Protein 4J7I (pdb70)

Secondary structure (P-SEA, 3-state):
cbbbbbcccccccccccccccccccccbbbbcccccccccccccccccccccccccccccccbbbbbbccccccccccccccccccccccccaaaaacccccccccccccccccccccccccccccccccbbbbaaaaaacccccccccccccccbbbbbcccccccccccccccccbbbbccccccccccccccccbbbbbbbccccccccbbbbccccccccccccaaaaaaaaaaaaacc/cccccc

GO terms:
  GO:0070828 heterochromatin organization (P, IDA)
  GO:0006974 DNA damage response (P, IDA)
  GO:0016279 protein-lysine N-methyltransferase activity (F, IDA)
  GO:0045880 positive regulation of smoothened signaling pathway (P, IDA)
  GO:0018026 peptidyl-lysine monomethylation (P, IDA)
  GO:0018027 peptidyl-lysine dimethylation (P, IDA)
  GO:0016279 protein-lysine N-methyltransferase activity (F, EXP)
  GO:0140945 histone H3K4 monomethyltransferase activity (F, EXP)
  GO:0002039 p53 binding (F, IPI)
  GO:0005654 nucleoplasm (C, TAS)
  GO:0005515 protein binding (F, IPI)
  GO:0005694 chromosome (C, IDA)
  GO:0005730 nucleolus (C, IDA)
  GO:0042054 histone methyltransferase activity (F, IDA)
  GO:0140938 histone H3 methyltransferase activity (F, IDA)

Organism: Homo sapiens (NCBI:txid9606)

InterPro domains:
  IPR001214 SET domain [PF00856] (227-336)
  IPR001214 SET domain [PS50280] (214-336)
  IPR001214 SET domain [SM00317] (214-342)
  IPR003409 MORN repeat [PF02493] (19-34)
  IPR003409 MORN repeat [PF02493] (36-58)
  IPR003409 MORN repeat [PF02493] (60-81)
  IPR017155 Histone-lysine N-methyltransferase SETD7 [PIRSF037249] (1-366)
  IPR017155 Histone-lysine N-methyltransferase SETD7 [PS51577] (1-366)
  IPR044436 SETD7, SET domain [cd10530] (208-337)
  IPR046341 SET domain superfamily [G3DSA:2.170.270.10] (194-336)
  IPR046341 SET domain superfamily [SSF82199] (194-353)
  IPR054533 Histone-lysine methyltransferase SETD7, N-terminal [PF22648] (110-183)

B-factor: mean 47.22, std 13.91, range [20.41, 101.33]

Solvent-accessible surface area: 11723 Å² total

Structure (mmCIF, N/CA/C/O backbone):
data_4J7I
#
_entry.id   4J7I
#
_cell.length_a   82.305
_cell.length_b   82.305
_cell.length_c   95.268
_cell.angle_alpha   90.00
_cell.angle_beta   90.00
_cell.angle_gamma   120.00
#
_symmetry.space_group_name_H-M   'P 32 2 1'
#
loop_
_entity.id
_entity.type
_entity.pdbx_descripti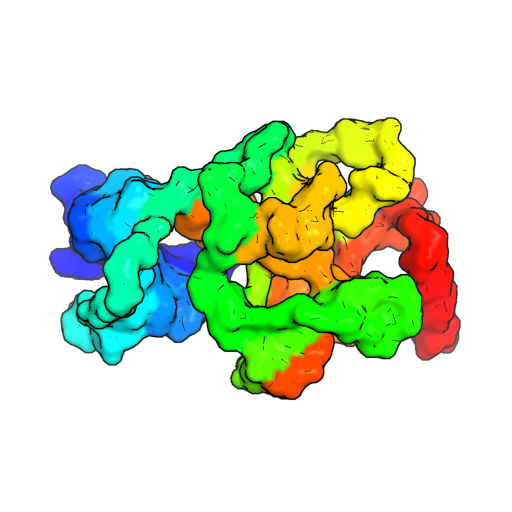on
1 polymer 'Histone-lysine N-methyltransferase SETD7'
2 polymer 'Transcription initiation factor TFIID subunit 10'
3 non-polymer S-ADENOSYL-L-HOMOCYSTEINE
4 water water
#
loop_
_atom_site.group_PDB
_atom_site.id
_atom_site.type_symbol
_atom_site.label_atom_id
_atom_site.label_alt_id
_atom_site.label_comp_id
_atom_site.label_asym_id
_atom_site.label_entity_id
_atom_site.label_seq_id
_atom_site.pdbx_PDB_ins_code
_atom_site.Cartn_x
_atom_site.Cartn_y
_atom_site.Cartn_z
_atom_site.occupancy
_atom_site.B_iso_or_equiv
_atom_site.auth_seq_id
_atom_site.auth_comp_id
_atom_site.auth_asym_id
_atom_site.auth_atom_id
_atom_site.pdbx_PDB_model_num
ATOM 1 N N . GLY A 1 12 ? 6.314 -29.426 -11.061 1.00 59.40 117 GLY A N 1
ATOM 2 C CA . GLY A 1 12 ? 7.519 -30.315 -11.136 1.00 62.24 117 GLY A CA 1
ATOM 3 C C . GLY A 1 12 ? 8.845 -29.552 -11.045 1.00 62.16 117 GLY A C 1
ATOM 4 O O . GLY A 1 12 ? 8.898 -28.377 -10.670 1.00 60.18 117 GLY A O 1
ATOM 5 N N . VAL A 1 13 ? 9.921 -30.224 -11.406 1.00 53.09 118 VAL A N 1
ATOM 6 C CA . VAL A 1 13 ? 11.237 -29.727 -11.117 1.00 46.52 118 VAL A CA 1
ATOM 7 C C . VAL A 1 13 ? 11.833 -28.981 -12.289 1.00 42.35 118 VAL A C 1
ATOM 8 O O . VAL A 1 13 ? 11.628 -29.356 -13.422 1.00 47.87 118 VAL A O 1
ATOM 12 N N . CYS A 1 14 ? 12.632 -27.967 -11.997 1.00 36.94 119 CYS A N 1
ATOM 13 C CA A CYS A 1 14 ? 13.383 -27.244 -13.016 0.50 36.92 119 CYS A CA 1
ATOM 14 C CA B CYS A 1 14 ? 13.372 -27.269 -13.016 0.50 36.05 119 CYS A CA 1
ATOM 15 C C . CYS A 1 14 ? 14.861 -27.313 -12.707 1.00 35.86 119 CYS A C 1
ATOM 16 O O . CYS A 1 14 ? 15.253 -27.165 -11.554 1.00 33.98 119 CYS A O 1
ATOM 21 N N . TRP A 1 15 ? 15.676 -27.534 -13.737 1.00 31.64 120 TRP A N 1
ATOM 22 C CA . TRP A 1 15 ? 17.122 -27.315 -13.645 1.00 30.54 120 TRP A CA 1
ATOM 23 C C . TRP A 1 15 ? 17.504 -26.202 -14.549 1.00 32.87 120 TRP A C 1
ATOM 24 O O . TRP A 1 15 ? 17.084 -26.156 -15.716 1.00 31.46 120 TRP A O 1
ATOM 35 N N . ILE A 1 16 ? 18.373 -25.334 -14.047 1.00 36.47 121 ILE A N 1
ATOM 36 C CA . ILE A 1 16 ? 18.907 -24.212 -14.805 1.00 34.48 121 ILE A CA 1
ATOM 37 C C . ILE A 1 16 ? 20.416 -24.311 -14.832 1.00 36.11 121 ILE A C 1
ATOM 38 O O . ILE A 1 16 ? 21.079 -24.051 -13.837 1.00 42.89 121 ILE A O 1
ATOM 43 N N . TYR A 1 17 ? 20.984 -24.669 -15.967 1.00 36.69 122 TYR A N 1
ATOM 44 C CA . TYR A 1 17 ? 22.448 -24.837 -16.037 1.00 33.62 122 TYR A CA 1
ATOM 45 C C . TYR A 1 17 ? 23.172 -23.571 -16.383 1.00 34.77 122 TYR A C 1
ATOM 46 O O . TYR A 1 17 ? 22.779 -22.859 -17.302 1.00 38.39 122 TYR A O 1
ATOM 55 N N . TYR A 1 18 ? 24.253 -23.295 -15.670 1.00 36.50 123 TYR A N 1
ATOM 56 C CA . TYR A 1 18 ? 25.185 -22.275 -16.122 1.00 38.84 123 TYR A CA 1
ATOM 57 C C . TYR A 1 18 ? 25.999 -22.853 -17.263 1.00 37.59 123 TYR A C 1
ATOM 58 O O . TYR A 1 18 ? 26.154 -24.069 -17.346 1.00 36.69 123 TYR A O 1
ATOM 67 N N . PRO A 1 19 ? 26.487 -21.989 -18.168 1.00 40.37 124 PRO A N 1
ATOM 68 C CA . PRO A 1 19 ? 27.407 -22.459 -19.224 1.00 38.11 124 PRO A CA 1
ATOM 69 C C . PRO A 1 19 ? 28.585 -23.303 -18.688 1.00 35.95 124 PRO A C 1
ATOM 70 O O . PRO A 1 19 ? 29.095 -24.152 -19.397 1.00 40.44 124 PRO A O 1
ATOM 74 N N . ASP A 1 20 ? 29.031 -23.055 -17.459 1.00 34.70 125 ASP A N 1
ATOM 75 C CA . ASP A 1 20 ? 30.163 -23.813 -16.891 1.00 36.67 125 ASP A CA 1
ATOM 76 C C . ASP A 1 20 ? 29.785 -25.246 -16.465 1.00 37.23 125 ASP A C 1
ATOM 77 O O . ASP A 1 20 ? 30.668 -26.045 -16.156 1.00 41.18 125 ASP A O 1
ATOM 82 N N . GLY A 1 21 ? 28.493 -25.576 -16.459 1.00 31.92 126 GLY A N 1
ATOM 83 C CA . GLY A 1 21 ? 28.085 -26.929 -16.093 1.00 32.15 126 GLY A CA 1
ATOM 84 C C . GLY A 1 21 ? 27.481 -27.050 -14.688 1.00 32.89 126 GLY A C 1
ATOM 85 O O . GLY A 1 21 ? 26.855 -28.048 -14.366 1.00 33.70 126 GLY A O 1
ATOM 86 N N . GLY A 1 22 ? 27.669 -26.035 -13.850 1.00 31.92 127 GLY A N 1
ATOM 87 C CA . GLY A 1 22 ? 26.991 -25.989 -12.577 1.00 30.48 127 GLY A CA 1
ATOM 88 C C . GLY A 1 22 ? 25.526 -25.722 -12.834 1.00 30.96 127 GLY A C 1
ATOM 89 O O . GLY A 1 22 ? 25.183 -25.236 -13.906 1.00 30.33 127 GLY A O 1
ATOM 90 N N . SER A 1 23 ? 24.666 -26.035 -11.856 1.00 31.11 128 SER A N 1
ATOM 91 C CA . SER A 1 23 ? 23.233 -25.757 -11.961 1.00 33.19 128 SER A CA 1
ATOM 92 C C . SER A 1 23 ? 22.521 -25.400 -10.638 1.00 32.11 128 SER A C 1
ATOM 93 O O . SER A 1 23 ? 23.000 -25.733 -9.562 1.00 35.00 128 SER A O 1
ATOM 96 N N . LEU A 1 24 ? 21.405 -24.686 -10.761 1.00 33.00 129 LEU A N 1
ATOM 97 C CA . LEU A 1 24 ? 20.339 -24.574 -9.755 1.00 37.68 129 LEU A CA 1
ATOM 98 C C . LEU A 1 24 ? 19.185 -25.515 -10.097 1.00 40.72 129 LEU A C 1
ATOM 99 O O . LEU A 1 24 ? 18.686 -25.522 -11.243 1.00 38.29 129 LEU A O 1
ATOM 104 N N . VAL A 1 25 ? 18.764 -26.305 -9.110 1.00 40.72 130 VAL A N 1
ATOM 105 C CA . VAL A 1 25 ? 17.643 -27.229 -9.281 1.00 39.83 130 VAL A CA 1
ATOM 106 C C . VAL A 1 25 ? 16.662 -27.225 -8.108 1.00 41.83 130 VAL A C 1
ATOM 107 O O . VAL A 1 25 ? 17.071 -27.184 -6.927 1.00 44.88 130 VAL A O 1
ATOM 111 N N . GLY A 1 26 ? 15.375 -27.272 -8.439 1.00 38.49 131 GLY A N 1
ATOM 112 C CA . GLY A 1 26 ? 14.310 -27.175 -7.446 1.00 37.72 131 GLY A CA 1
ATOM 113 C C . GLY A 1 26 ? 12.970 -26.930 -8.089 1.00 37.28 131 GLY A C 1
ATOM 114 O O . GLY A 1 26 ? 12.903 -26.721 -9.301 1.00 41.91 131 GLY A O 1
ATOM 115 N N . GLU A 1 27 ? 11.902 -27.000 -7.293 1.00 43.26 132 GLU A N 1
ATOM 116 C CA . GLU A 1 27 ? 10.578 -26.448 -7.670 1.00 47.66 132 GLU A CA 1
ATOM 117 C C . GLU A 1 27 ? 10.667 -24.946 -7.616 1.00 49.40 132 GLU A C 1
ATOM 118 O O . GLU A 1 27 ? 11.143 -24.375 -6.626 1.00 45.18 132 GLU A O 1
ATOM 124 N N . VAL A 1 28 ? 10.247 -24.306 -8.692 1.00 46.98 133 VAL A N 1
ATOM 125 C CA . VAL A 1 28 ? 10.161 -22.889 -8.710 1.00 50.86 133 VAL A CA 1
ATOM 126 C C . VAL A 1 28 ? 8.882 -22.468 -7.984 1.00 57.68 133 VAL A C 1
ATOM 127 O O . VAL A 1 28 ? 7.928 -23.251 -7.908 1.00 61.40 133 VAL A O 1
ATOM 131 N N . ASN A 1 29 ? 8.891 -21.261 -7.404 1.00 62.44 134 ASN A N 1
ATOM 132 C CA . ASN A 1 29 ? 7.705 -20.689 -6.736 1.00 60.30 134 ASN A CA 1
ATOM 133 C C . ASN A 1 29 ? 6.596 -20.213 -7.692 1.00 68.16 134 ASN A C 1
ATOM 134 O O . ASN A 1 29 ? 6.764 -20.226 -8.938 1.00 56.91 134 ASN A O 1
ATOM 139 N N . GLU A 1 30 ? 5.471 -19.788 -7.097 1.00 79.99 135 GLU A N 1
ATOM 140 C CA . GLU A 1 30 ? 4.336 -19.247 -7.853 1.00 86.75 135 GLU A CA 1
ATOM 141 C C . GLU A 1 30 ? 4.826 -18.280 -8.954 1.00 87.33 135 GLU A C 1
ATOM 142 O O . GLU A 1 30 ? 4.563 -18.501 -10.133 1.00 82.82 135 GLU A O 1
ATOM 144 N N . ASP A 1 31 ? 5.597 -17.260 -8.577 1.00 83.64 136 ASP A N 1
ATOM 145 C CA . ASP A 1 31 ? 6.102 -16.289 -9.556 1.00 82.23 136 ASP A CA 1
ATOM 146 C C . ASP A 1 31 ? 7.223 -16.854 -10.473 1.00 75.54 136 ASP A C 1
ATOM 147 O O . ASP A 1 31 ? 7.845 -16.103 -11.239 1.00 74.61 136 ASP A O 1
ATOM 149 N N . GLY A 1 32 ? 7.461 -18.168 -10.399 1.00 69.87 137 GLY A N 1
ATOM 150 C CA . GLY A 1 32 ? 8.468 -18.848 -11.250 1.00 67.15 137 GLY A CA 1
ATOM 151 C C . GLY A 1 32 ? 9.949 -18.574 -10.949 1.00 69.69 137 GLY A C 1
ATOM 152 O O . GLY A 1 32 ? 10.766 -18.533 -11.863 1.00 68.44 137 GLY A O 1
ATOM 153 N N . GLU A 1 33 ? 10.303 -18.410 -9.668 1.00 70.14 138 GLU A N 1
ATOM 154 C CA . GLU A 1 33 ? 11.704 -18.112 -9.249 1.00 64.45 138 GLU A CA 1
ATOM 155 C C . GLU A 1 33 ? 12.336 -19.278 -8.470 1.00 60.05 138 GLU A C 1
ATOM 156 O O . GLU A 1 33 ? 11.623 -20.060 -7.817 1.00 56.23 138 GLU A O 1
ATOM 162 N N . MET A 1 34 ? 13.665 -19.407 -8.553 1.00 51.44 139 MET A N 1
ATOM 163 C CA . MET A 1 34 ? 14.381 -20.405 -7.744 1.00 46.22 139 MET A CA 1
ATOM 164 C C . MET A 1 34 ? 14.372 -19.899 -6.306 1.00 42.09 139 MET A C 1
ATOM 165 O O . MET A 1 34 ? 15.335 -19.275 -5.859 1.00 38.87 139 MET A O 1
ATOM 170 N N . THR A 1 35 ? 13.259 -20.156 -5.603 1.00 45.74 140 THR A N 1
ATOM 171 C CA . THR A 1 35 ? 13.006 -19.622 -4.261 1.00 39.32 140 THR A CA 1
ATOM 172 C C . THR A 1 35 ? 12.327 -20.669 -3.406 1.00 41.24 140 THR A C 1
ATOM 173 O O . THR A 1 35 ? 11.278 -21.160 -3.763 1.00 44.26 140 THR A O 1
ATOM 177 N N . GLY A 1 36 ? 12.937 -21.006 -2.270 1.00 42.76 141 GLY A N 1
ATOM 178 C CA . GLY A 1 36 ? 12.397 -22.018 -1.371 1.00 39.12 141 GLY A CA 1
ATOM 179 C C . GLY A 1 36 ? 13.449 -22.646 -0.471 1.00 40.44 141 GLY A C 1
ATOM 180 O O . GLY A 1 36 ? 14.616 -22.237 -0.479 1.00 43.83 141 GLY A O 1
ATOM 181 N N . GLU A 1 37 ? 13.038 -23.672 0.274 1.00 40.39 142 GLU A N 1
ATOM 182 C CA . GLU A 1 37 ? 13.872 -24.285 1.299 1.00 43.42 142 GLU A CA 1
ATOM 183 C C . GLU A 1 37 ? 14.570 -25.522 0.804 1.00 45.36 142 GLU A C 1
ATOM 184 O O . GLU A 1 37 ? 15.442 -26.061 1.496 1.00 50.97 142 GLU A O 1
ATOM 190 N N . LYS A 1 38 ? 14.190 -25.997 -0.377 1.00 48.57 143 LYS A N 1
ATOM 191 C CA . LYS A 1 38 ? 14.721 -27.270 -0.900 1.00 48.71 143 LYS A CA 1
ATOM 192 C C . LYS A 1 38 ? 15.315 -27.133 -2.302 1.00 44.22 143 LYS A C 1
ATOM 193 O O . LYS A 1 38 ? 15.347 -28.089 -3.079 1.00 43.79 143 LYS A O 1
ATOM 199 N N . ILE A 1 39 ? 15.782 -25.925 -2.603 1.00 41.63 144 ILE A N 1
ATOM 200 C CA . ILE A 1 39 ? 16.611 -25.626 -3.774 1.00 38.58 144 ILE A CA 1
ATOM 201 C C . ILE A 1 39 ? 18.056 -26.134 -3.540 1.00 36.56 144 ILE A C 1
ATOM 202 O O . ILE A 1 39 ? 18.512 -26.254 -2.394 1.00 37.57 144 ILE A O 1
ATOM 207 N N . ALA A 1 40 ? 18.776 -26.413 -4.613 1.00 33.59 145 ALA A N 1
ATOM 208 C CA . ALA A 1 40 ? 20.180 -26.852 -4.493 1.00 32.10 145 ALA A CA 1
ATOM 209 C C . ALA A 1 40 ? 21.003 -26.210 -5.581 1.00 34.96 145 ALA A C 1
ATOM 210 O O . ALA A 1 40 ? 20.484 -25.933 -6.682 1.00 33.37 145 ALA A O 1
ATOM 212 N N . TYR A 1 41 ? 22.282 -25.946 -5.287 1.00 33.04 146 TYR A N 1
ATOM 213 C CA . TYR A 1 41 ? 23.220 -25.700 -6.357 1.00 31.57 146 TYR A CA 1
ATOM 214 C C . TYR A 1 41 ? 24.004 -26.959 -6.511 1.00 35.05 146 TYR A C 1
ATOM 215 O O . TYR A 1 41 ? 24.464 -27.516 -5.502 1.00 45.84 146 TYR A O 1
ATOM 224 N N . VAL A 1 42 ? 24.120 -27.454 -7.745 1.00 34.13 147 VAL A N 1
ATOM 225 C CA . VAL A 1 42 ? 24.902 -28.678 -8.003 1.00 33.76 147 VAL A CA 1
ATOM 226 C C . VAL A 1 42 ? 26.158 -28.375 -8.796 1.00 35.03 147 VAL A C 1
ATOM 227 O O . VAL A 1 42 ? 26.106 -27.822 -9.891 1.00 38.22 147 VAL A O 1
ATOM 231 N N . TYR A 1 43 ? 27.295 -28.727 -8.230 1.00 35.38 148 TYR A N 1
ATOM 232 C CA . TYR A 1 43 ? 28.577 -28.449 -8.871 1.00 35.44 148 TYR A CA 1
ATOM 233 C C . TYR A 1 43 ? 28.707 -29.182 -10.191 1.00 32.14 148 TYR A C 1
ATOM 234 O O . TYR A 1 43 ? 27.941 -30.052 -10.498 1.00 31.34 148 TYR A O 1
ATOM 243 N N . PRO A 1 44 ? 29.727 -28.843 -10.960 1.00 38.93 149 PRO A N 1
ATOM 244 C CA . PRO A 1 44 ? 29.910 -29.465 -12.283 1.00 38.94 149 PRO A CA 1
ATOM 245 C C . PRO A 1 44 ? 30.079 -30.959 -12.292 1.00 35.34 149 PRO A C 1
ATOM 246 O O . PRO A 1 44 ? 30.100 -31.511 -13.363 1.00 36.24 149 PRO A O 1
ATOM 250 N N . ASP A 1 45 ? 30.272 -31.613 -11.140 1.00 36.74 150 ASP A N 1
ATOM 251 C CA . ASP A 1 45 ? 30.451 -33.103 -11.141 1.00 36.47 150 ASP A CA 1
ATOM 252 C C . ASP A 1 45 ? 29.101 -33.800 -11.103 1.00 34.76 150 ASP A C 1
ATOM 253 O O . ASP A 1 45 ? 29.010 -35.007 -11.209 1.00 34.76 150 ASP A O 1
ATOM 258 N N . GLU A 1 46 ? 28.045 -33.006 -10.925 1.00 41.36 151 GLU A N 1
ATOM 259 C CA . GLU A 1 46 ? 26.690 -33.508 -10.878 1.00 37.47 151 GLU A CA 1
ATOM 260 C C . GLU A 1 46 ? 26.487 -34.459 -9.690 1.00 39.35 151 GLU A C 1
ATOM 261 O O . GLU A 1 46 ? 25.512 -35.216 -9.668 1.00 34.64 151 GLU A O 1
ATOM 267 N N . ARG A 1 47 ? 27.405 -34.396 -8.706 1.00 37.09 152 ARG A N 1
ATOM 268 C CA . ARG A 1 47 ? 27.323 -35.161 -7.446 1.00 39.45 152 ARG A CA 1
ATOM 269 C C . ARG A 1 47 ? 27.330 -34.222 -6.206 1.00 38.45 152 ARG A C 1
ATOM 270 O O . ARG A 1 47 ? 26.425 -34.287 -5.394 1.00 43.57 152 ARG A O 1
ATOM 272 N N . THR A 1 48 ? 28.340 -33.361 -6.075 1.00 35.44 153 THR A N 1
ATOM 273 C CA . THR A 1 48 ? 28.471 -32.468 -4.903 1.00 32.28 153 THR A CA 1
ATOM 274 C C . THR A 1 48 ? 27.481 -31.363 -5.031 1.00 31.70 153 THR A C 1
ATOM 275 O O . THR A 1 48 ? 27.323 -30.831 -6.110 1.00 36.10 153 THR A O 1
ATOM 279 N N . ALA A 1 49 ? 26.803 -31.006 -3.944 1.00 29.70 154 ALA A N 1
ATOM 280 C CA . ALA A 1 49 ? 25.715 -30.014 -4.020 1.00 33.19 154 ALA A CA 1
ATOM 281 C C . ALA A 1 49 ? 25.605 -29.178 -2.775 1.00 33.48 154 ALA A C 1
ATOM 282 O O . ALA A 1 49 ? 26.028 -29.583 -1.721 1.00 33.22 154 ALA A O 1
ATOM 284 N N . LEU A 1 50 ? 25.009 -28.009 -2.907 1.00 33.83 155 LEU A N 1
ATOM 285 C CA . LEU A 1 50 ? 24.692 -27.201 -1.757 1.00 33.52 155 LEU A CA 1
ATOM 286 C C . LEU A 1 50 ? 23.162 -27.032 -1.661 1.00 35.20 155 LEU A C 1
ATOM 287 O O . LEU A 1 50 ? 22.540 -26.387 -2.501 1.00 36.59 155 LEU A O 1
ATOM 292 N N . TYR A 1 51 ? 22.579 -27.617 -0.633 1.00 32.82 156 TYR A N 1
ATOM 293 C CA . TYR A 1 51 ? 21.150 -27.796 -0.553 1.00 38.14 156 TYR A CA 1
ATOM 294 C C . TYR A 1 51 ? 20.512 -26.951 0.548 1.00 37.26 156 TYR A C 1
ATOM 295 O O . TYR A 1 51 ? 20.972 -26.974 1.680 1.00 42.82 156 TYR A O 1
ATOM 304 N N . GLY A 1 52 ? 19.457 -26.210 0.229 1.00 35.17 157 GLY A N 1
ATOM 305 C CA . GLY A 1 52 ? 18.697 -25.487 1.271 1.00 30.68 157 GLY A CA 1
ATOM 306 C C . GLY A 1 52 ? 17.921 -24.266 0.803 1.00 35.43 157 GLY A C 1
ATOM 307 O O . GLY A 1 52 ? 17.129 -24.315 -0.161 1.00 36.49 157 GLY A O 1
ATOM 308 N N . LYS A 1 53 ? 18.163 -23.147 1.463 1.00 34.13 158 LYS A N 1
ATOM 309 C CA . LYS A 1 53 ? 17.332 -22.013 1.279 1.00 37.14 158 LYS A CA 1
ATOM 310 C C . LYS A 1 53 ? 17.947 -21.114 0.243 1.00 38.68 158 LYS A C 1
ATOM 311 O O . LYS A 1 53 ? 19.081 -20.673 0.404 1.00 40.22 158 LYS A O 1
ATOM 317 N N . PHE A 1 54 ? 17.211 -20.864 -0.839 1.00 34.89 159 PHE A N 1
ATOM 318 C CA . PHE A 1 54 ? 17.620 -19.887 -1.831 1.00 34.30 159 PHE A CA 1
ATOM 319 C C . PHE A 1 54 ? 16.472 -18.895 -1.978 1.00 40.57 159 PHE A C 1
ATOM 320 O O . PHE A 1 54 ? 15.291 -19.270 -1.805 1.00 38.84 159 PHE A O 1
ATOM 328 N N . ILE A 1 55 ? 16.794 -17.628 -2.249 1.00 42.08 160 ILE A N 1
ATOM 329 C CA . ILE A 1 55 ? 15.787 -16.683 -2.770 1.00 45.49 160 ILE A CA 1
ATOM 330 C C . ILE A 1 55 ? 16.230 -16.183 -4.131 1.00 48.67 160 ILE A C 1
ATOM 331 O O . ILE A 1 55 ? 17.357 -15.695 -4.287 1.00 47.16 160 ILE A O 1
ATOM 336 N N . ASP A 1 56 ? 15.353 -16.356 -5.123 1.00 51.66 161 ASP A N 1
ATOM 337 C CA . ASP A 1 56 ? 15.632 -15.947 -6.500 1.00 52.61 161 ASP A CA 1
ATOM 338 C C . ASP A 1 56 ? 17.032 -16.356 -6.968 1.00 43.51 161 ASP A C 1
ATOM 339 O O . ASP A 1 56 ? 17.741 -15.563 -7.601 1.00 45.71 161 ASP A O 1
ATOM 344 N N . GLY A 1 57 ? 17.428 -17.575 -6.644 1.00 35.86 162 GLY A N 1
ATOM 345 C CA . GLY A 1 57 ? 18.683 -18.140 -7.159 1.00 42.60 162 GLY A CA 1
ATOM 346 C C . GLY A 1 57 ? 19.919 -17.738 -6.363 1.00 44.04 162 GLY A C 1
ATOM 347 O O . GLY A 1 57 ? 21.044 -18.078 -6.724 1.00 51.66 162 GLY A O 1
ATOM 348 N N . GLU A 1 58 ? 19.707 -17.011 -5.277 1.00 40.95 163 GLU A N 1
ATOM 349 C CA . GLU A 1 58 ? 20.775 -16.662 -4.375 1.00 41.63 163 GLU A CA 1
ATOM 350 C C . GLU A 1 58 ? 20.814 -17.600 -3.161 1.00 42.22 163 GLU A C 1
ATOM 351 O O . GLU A 1 58 ? 19.793 -17.823 -2.493 1.00 39.35 163 GLU A O 1
ATOM 357 N N . MET A 1 59 ? 21.989 -18.158 -2.885 1.00 37.78 164 MET A N 1
ATOM 358 C CA . MET A 1 59 ? 22.127 -19.079 -1.769 1.00 37.08 164 MET A CA 1
ATOM 359 C C . MET A 1 59 ? 22.164 -18.307 -0.464 1.00 39.57 164 MET A C 1
ATOM 360 O O . MET A 1 59 ? 23.154 -17.617 -0.176 1.00 35.31 164 MET A O 1
ATOM 365 N N . ILE A 1 60 ? 21.076 -18.449 0.312 1.00 39.01 165 ILE A N 1
ATOM 366 C CA . ILE A 1 60 ? 20.960 -17.918 1.663 1.00 38.25 165 ILE A CA 1
ATOM 367 C C . ILE A 1 60 ? 21.558 -18.906 2.649 1.00 40.35 165 ILE A C 1
ATOM 368 O O . ILE A 1 60 ? 22.316 -18.500 3.524 1.00 42.23 165 ILE A O 1
ATOM 373 N N . GLU A 1 61 ? 21.222 -20.196 2.518 1.00 37.85 166 GLU A N 1
ATOM 374 C CA . GLU A 1 61 ? 21.766 -21.230 3.426 1.00 37.04 166 GLU A CA 1
ATOM 375 C C . GLU A 1 61 ? 21.835 -22.583 2.748 1.00 39.23 166 GLU A C 1
ATOM 376 O O . GLU A 1 61 ? 20.834 -23.280 2.615 1.00 39.71 166 GLU A O 1
ATOM 378 N N . GLY A 1 62 ? 23.039 -22.950 2.326 1.00 38.51 167 GLY A N 1
ATOM 379 C CA . GLY A 1 62 ? 23.253 -24.175 1.604 1.00 35.43 167 GLY A CA 1
ATOM 380 C C . GLY A 1 62 ? 24.074 -25.119 2.425 1.00 35.71 167 GLY A C 1
ATOM 381 O O . GLY A 1 62 ? 25.195 -24.786 2.835 1.00 39.44 167 GLY A O 1
ATOM 382 N N . LYS A 1 63 ? 23.522 -26.307 2.658 1.00 33.55 168 LYS A N 1
ATOM 383 C CA . LYS A 1 63 ? 24.187 -27.333 3.445 1.00 30.74 168 LYS A CA 1
ATOM 384 C C . LYS A 1 63 ? 24.796 -28.390 2.509 1.00 34.72 168 LYS A C 1
ATOM 385 O O . LYS A 1 63 ? 24.166 -28.848 1.564 1.00 38.60 168 LYS A O 1
ATOM 387 N N . LEU A 1 64 ? 26.052 -28.724 2.722 1.00 34.32 169 LEU A N 1
ATOM 388 C CA . LEU A 1 64 ? 26.735 -29.677 1.853 1.00 33.34 169 LEU A CA 1
ATOM 389 C C . LEU A 1 64 ? 26.003 -31.015 1.738 1.00 32.51 169 LEU A C 1
ATOM 390 O O . LEU A 1 64 ? 25.663 -31.637 2.728 1.00 33.39 169 LEU A O 1
ATOM 395 N N . ALA A 1 65 ? 25.836 -31.490 0.513 1.00 38.71 170 ALA A N 1
ATOM 396 C CA . ALA A 1 65 ? 25.057 -32.691 0.242 1.00 37.15 170 ALA A CA 1
ATOM 397 C C . ALA A 1 65 ? 25.637 -33.449 -0.954 1.00 38.99 170 ALA A C 1
ATOM 398 O O . ALA A 1 65 ? 26.379 -32.879 -1.732 1.00 45.19 170 ALA A O 1
ATOM 400 N N . THR A 1 66 ? 25.375 -34.752 -1.034 1.00 36.24 171 THR A N 1
ATOM 401 C CA . THR A 1 66 ? 25.624 -35.507 -2.233 1.00 36.17 171 THR A CA 1
ATOM 402 C C . THR A 1 66 ? 24.306 -35.833 -2.947 1.00 37.80 171 THR A C 1
ATOM 403 O O . THR A 1 66 ? 23.340 -36.253 -2.295 1.00 42.06 171 THR A O 1
ATOM 407 N N . LEU A 1 67 ? 24.287 -35.637 -4.275 1.00 34.03 172 LEU A N 1
ATOM 408 C CA . LEU A 1 67 ? 23.210 -36.073 -5.148 1.00 35.75 172 LEU A CA 1
ATOM 409 C C . LEU A 1 67 ? 23.318 -37.583 -5.355 1.00 36.02 172 LEU A C 1
ATOM 410 O O . LEU A 1 67 ? 24.272 -38.086 -5.933 1.00 34.42 172 LEU A O 1
ATOM 415 N N . MET A 1 68 ? 22.374 -38.311 -4.807 1.00 37.30 173 MET A N 1
ATOM 416 C CA . MET A 1 68 ? 22.462 -39.759 -4.843 1.00 38.54 173 MET A CA 1
ATOM 417 C C . MET A 1 68 ? 21.753 -40.296 -6.090 1.00 38.17 173 MET A C 1
ATOM 418 O O . MET A 1 68 ? 22.181 -41.281 -6.675 1.00 40.19 173 MET A O 1
ATOM 423 N N . SER A 1 69 ? 20.736 -39.580 -6.552 1.00 39.75 174 SER A N 1
ATOM 424 C CA . SER A 1 69 ? 20.006 -39.970 -7.775 1.00 40.58 174 SER A CA 1
ATOM 425 C C . SER A 1 69 ? 18.894 -38.976 -8.118 1.00 37.18 174 SER A C 1
ATOM 426 O O . SER A 1 69 ? 18.674 -38.005 -7.398 1.00 40.44 174 SER A O 1
ATOM 429 N N . THR A 1 70 ? 18.172 -39.261 -9.195 1.00 35.04 175 THR A N 1
ATOM 430 C CA . THR A 1 70 ? 17.065 -38.438 -9.636 0.60 33.49 175 THR A CA 1
ATOM 431 C C . THR A 1 70 ? 15.902 -39.413 -9.893 1.00 35.55 175 THR A C 1
ATOM 432 O O . THR A 1 70 ? 16.107 -40.520 -10.382 1.00 36.44 175 THR A O 1
ATOM 434 N N . GLU A 1 71 ? 14.697 -39.020 -9.538 1.00 37.18 176 GLU A N 1
ATOM 435 C CA . GLU A 1 71 ? 13.521 -39.826 -9.821 1.00 36.86 176 GLU A CA 1
ATOM 436 C C . GLU A 1 71 ? 12.592 -38.929 -10.550 1.00 38.61 176 GLU A C 1
ATOM 437 O O . GLU A 1 71 ? 12.160 -37.906 -9.976 1.00 34.40 176 GLU A O 1
ATOM 443 N N . GLU A 1 72 ? 12.283 -39.291 -11.809 1.00 34.07 177 GLU A N 1
ATOM 444 C CA . GLU A 1 72 ? 11.455 -38.470 -12.662 1.00 33.91 177 GLU A CA 1
ATOM 445 C C . GLU A 1 72 ? 12.055 -37.078 -12.724 1.00 33.32 177 GLU A C 1
ATOM 446 O O . GLU A 1 72 ? 11.358 -36.055 -12.730 1.00 32.39 177 GLU A O 1
ATOM 452 N N . GLY A 1 73 ? 13.371 -37.046 -12.750 1.00 35.67 178 GLY A N 1
ATOM 453 C CA . GLY A 1 73 ? 14.088 -35.799 -12.909 1.00 40.15 178 GLY A CA 1
ATOM 454 C C . GLY A 1 73 ? 14.273 -35.052 -11.612 1.00 41.10 178 GLY A C 1
ATOM 455 O O . GLY A 1 73 ? 14.872 -33.976 -11.599 1.00 44.05 178 GLY A O 1
ATOM 456 N N . ARG A 1 74 ? 13.776 -35.622 -10.519 1.00 41.30 179 ARG A N 1
ATOM 457 C CA . ARG A 1 74 ? 13.877 -34.968 -9.212 1.00 42.23 179 ARG A CA 1
ATOM 458 C C . ARG A 1 74 ? 15.086 -35.494 -8.415 1.00 38.73 179 ARG A C 1
ATOM 459 O O . ARG A 1 74 ? 15.311 -36.733 -8.289 1.00 38.49 179 ARG A O 1
ATOM 467 N N . PRO A 1 75 ? 15.932 -34.556 -7.971 1.00 36.23 180 PRO A N 1
ATOM 468 C CA . PRO A 1 75 ? 17.206 -34.892 -7.343 1.00 35.80 180 PRO A CA 1
ATOM 469 C C . PRO A 1 75 ? 16.960 -35.323 -5.905 1.00 33.77 180 PRO A C 1
ATOM 470 O O . PRO A 1 75 ? 16.068 -34.806 -5.261 1.00 38.54 180 PRO A O 1
ATOM 474 N N . HIS A 1 76 ? 17.676 -36.334 -5.446 1.00 37.76 181 HIS A N 1
ATOM 475 C CA . HIS A 1 76 ? 17.582 -36.818 -4.071 1.00 34.04 181 HIS A CA 1
ATOM 476 C C . HIS A 1 76 ? 18.938 -36.732 -3.449 1.00 34.02 181 HIS A C 1
ATOM 477 O O . HIS A 1 76 ? 19.923 -37.346 -3.921 1.00 36.94 181 HIS A O 1
ATOM 484 N N . PHE A 1 77 ? 19.012 -35.989 -2.370 1.00 37.93 182 PHE A N 1
ATOM 485 C CA . PHE A 1 77 ? 20.273 -35.672 -1.749 1.00 37.71 182 PHE A CA 1
ATOM 486 C C . PHE A 1 77 ? 20.435 -36.390 -0.435 1.00 42.19 182 PHE A C 1
ATOM 487 O O . 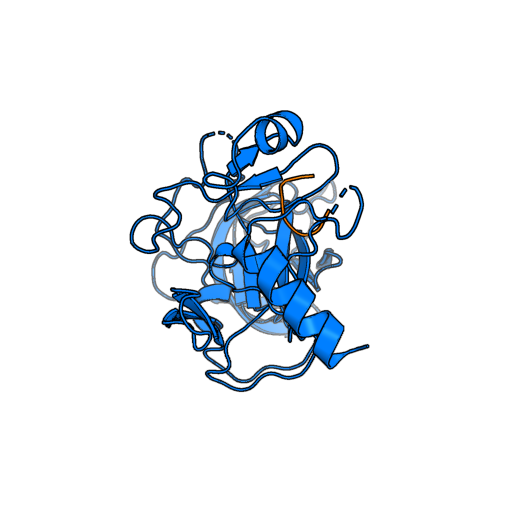PHE A 1 77 ? 19.464 -36.629 0.281 1.00 48.34 182 PHE A O 1
ATOM 495 N N . GLU A 1 78 ? 21.684 -36.666 -0.092 1.00 47.30 183 GLU A N 1
ATOM 496 C CA . GLU A 1 78 ? 22.067 -37.040 1.257 1.00 46.45 183 GLU A CA 1
ATOM 497 C C . GLU A 1 78 ? 22.899 -35.892 1.882 1.00 44.47 183 GLU A C 1
ATOM 498 O O . GLU A 1 78 ? 23.908 -35.467 1.306 1.00 46.87 183 GLU A O 1
ATOM 504 N N . LEU A 1 79 ? 22.501 -35.402 3.052 1.00 42.46 184 LEU A N 1
ATOM 505 C CA . LEU A 1 79 ? 23.339 -34.408 3.772 1.00 42.56 184 LEU A CA 1
ATOM 506 C C . LEU A 1 79 ? 24.609 -35.031 4.265 1.00 39.70 184 LEU A C 1
ATOM 507 O O . LEU A 1 79 ? 24.649 -36.202 4.604 1.00 43.65 184 LEU A O 1
ATOM 512 N N . MET A 1 80 ? 25.666 -34.248 4.248 1.00 43.08 185 MET A N 1
ATOM 513 C CA . MET A 1 80 ? 26.892 -34.645 4.875 1.00 48.48 185 MET A CA 1
ATOM 514 C C . MET A 1 80 ? 26.810 -34.283 6.325 1.00 51.43 185 MET A C 1
ATOM 515 O O . MET A 1 80 ? 26.179 -33.263 6.678 1.00 51.63 185 MET A O 1
ATOM 520 N N . PRO A 1 81 ? 27.449 -35.099 7.187 1.00 55.98 186 PRO A N 1
ATOM 521 C CA . PRO A 1 81 ? 27.414 -34.797 8.618 1.00 61.70 186 PRO A CA 1
ATOM 522 C C . PRO A 1 81 ? 28.223 -33.541 8.884 1.00 65.07 186 PRO A C 1
ATOM 523 O O . PRO A 1 81 ? 29.128 -33.213 8.107 1.00 60.94 186 PRO A O 1
ATOM 527 N N . GLY A 1 82 ? 27.887 -32.843 9.961 1.00 67.98 187 GLY A N 1
ATOM 528 C CA . GLY A 1 82 ? 28.562 -31.604 10.331 1.00 62.82 187 GLY A CA 1
ATOM 529 C C . GLY A 1 82 ? 27.505 -30.542 10.457 1.00 67.44 187 GLY A C 1
ATOM 530 O O . GLY A 1 82 ? 26.319 -30.830 10.583 1.00 70.03 187 GLY A O 1
ATOM 531 N N . ASN A 1 83 ? 27.923 -29.301 10.449 1.00 66.10 188 ASN A N 1
ATOM 532 C CA . ASN A 1 83 ? 27.007 -28.269 10.078 1.00 60.67 188 ASN A CA 1
ATOM 533 C C . ASN A 1 83 ? 27.630 -27.490 8.952 1.00 55.57 188 ASN A C 1
ATOM 534 O O . ASN A 1 83 ? 27.864 -26.298 9.060 1.00 46.24 188 ASN A O 1
ATOM 539 N N . SER A 1 84 ? 27.947 -28.192 7.879 1.00 62.64 189 SER A N 1
ATOM 540 C CA . SER A 1 84 ? 28.566 -27.564 6.724 1.00 63.74 189 SER A CA 1
ATOM 541 C C . SER A 1 84 ? 27.565 -26.614 6.038 1.00 56.05 189 SER A C 1
ATOM 542 O O . SER A 1 84 ? 26.805 -27.043 5.191 1.00 68.21 189 SER A O 1
ATOM 544 N N . VAL A 1 85 ? 27.534 -25.344 6.455 1.00 45.79 190 VAL A N 1
ATOM 545 C CA . VAL A 1 85 ? 26.621 -24.359 5.891 0.60 43.35 190 VAL A CA 1
ATOM 546 C C . VAL A 1 85 ? 27.419 -23.372 5.050 1.00 46.99 190 VAL A C 1
ATOM 547 O O . VAL A 1 85 ? 28.518 -23.006 5.413 1.00 53.07 190 VAL A O 1
ATOM 551 N N . TYR A 1 86 ? 26.873 -22.968 3.907 1.00 43.76 191 TYR A N 1
ATOM 552 C CA . TYR A 1 86 ? 27.514 -21.988 3.039 1.00 36.33 191 TYR A CA 1
ATOM 553 C C . TYR A 1 86 ? 26.498 -20.937 2.597 1.00 37.25 191 TYR A C 1
ATOM 554 O O . TYR A 1 86 ? 25.297 -21.178 2.650 1.00 39.97 191 TYR A O 1
ATOM 563 N N . HIS A 1 87 ? 26.974 -19.784 2.124 1.00 34.53 192 HIS A N 1
ATOM 564 C CA . HIS A 1 87 ? 26.120 -18.595 1.969 1.00 32.65 192 HIS A CA 1
ATOM 565 C C . HIS A 1 87 ? 26.635 -17.834 0.785 1.00 32.40 192 HIS A C 1
ATOM 566 O O . HIS A 1 87 ? 27.821 -17.857 0.525 1.00 35.47 192 HIS A O 1
ATOM 568 N N . PHE A 1 88 ? 25.772 -17.164 0.028 1.00 36.05 193 PHE A N 1
ATOM 569 C CA . PHE A 1 88 ? 26.260 -16.267 -1.053 1.00 35.06 193 PHE A CA 1
ATOM 570 C C . PHE A 1 88 ? 27.136 -15.134 -0.460 1.00 36.27 193 PHE A C 1
ATOM 571 O O . PHE A 1 88 ? 26.702 -14.407 0.397 1.00 38.10 193 PHE A O 1
ATOM 579 N N . ASP A 1 89 ? 28.367 -14.998 -0.918 1.00 37.95 194 ASP A N 1
ATOM 580 C CA . ASP A 1 89 ? 29.327 -14.171 -0.209 1.00 36.92 194 ASP A CA 1
ATOM 581 C C . ASP A 1 89 ? 30.286 -13.437 -1.163 1.00 37.72 194 ASP A C 1
ATOM 582 O O . ASP A 1 89 ? 31.493 -13.471 -0.985 1.00 36.61 194 ASP A O 1
ATOM 587 N N . LYS A 1 90 ? 29.745 -12.762 -2.174 1.00 42.20 195 LYS A N 1
ATOM 588 C CA . LYS A 1 90 ? 30.583 -12.103 -3.173 1.00 36.83 195 LYS A CA 1
ATOM 589 C C . LYS A 1 90 ? 31.596 -11.116 -2.525 1.00 34.06 195 LYS A C 1
ATOM 590 O O . LYS A 1 90 ? 31.231 -10.256 -1.709 1.00 33.89 195 LYS A O 1
ATOM 596 N N . SER A 1 91 ? 32.859 -11.254 -2.890 1.00 30.22 196 SER A N 1
ATOM 597 C CA . SER A 1 91 ? 33.906 -10.383 -2.390 1.00 34.22 196 SER A CA 1
ATOM 598 C C . SER A 1 91 ? 33.652 -8.926 -2.851 1.00 37.86 196 SER A C 1
ATOM 599 O O . SER A 1 91 ? 32.737 -8.702 -3.629 1.00 38.00 196 SER A O 1
ATOM 602 N N . THR A 1 92 ? 34.481 -7.965 -2.395 1.00 38.55 197 THR A N 1
ATOM 603 C CA . THR A 1 92 ? 34.362 -6.520 -2.769 1.00 36.26 197 THR A CA 1
ATOM 604 C C . THR A 1 92 ? 35.758 -5.954 -3.107 1.00 42.01 197 THR A C 1
ATOM 605 O O . THR A 1 92 ? 36.707 -6.724 -3.304 1.00 44.12 197 THR A O 1
ATOM 609 N N . SER A 1 93 ? 35.893 -4.619 -3.145 1.00 38.59 198 SER A N 1
ATOM 610 C C . SER A 1 93 ? 37.968 -4.108 -2.067 1.00 42.84 198 SER A C 1
ATOM 611 O O . SER A 1 93 ? 38.649 -4.567 -2.953 1.00 44.58 198 SER A O 1
ATOM 612 N N . SER A 1 94 ? 37.605 -4.823 -1.022 1.00 42.52 199 SER A N 1
ATOM 613 C CA . SER A 1 94 ? 38.351 -4.810 0.216 1.00 44.64 199 SER A CA 1
ATOM 614 C C . SER A 1 94 ? 38.154 -6.114 0.998 1.00 44.12 199 SER A C 1
ATOM 615 O O . SER A 1 94 ? 38.982 -6.480 1.815 1.00 53.77 199 SER A O 1
ATOM 618 N N . CYS A 1 95 ? 37.053 -6.809 0.751 1.00 46.67 200 CYS A N 1
ATOM 619 C CA . CYS A 1 95 ? 36.742 -8.044 1.492 1.00 43.39 200 CYS A CA 1
ATOM 620 C C . CYS A 1 95 ? 36.754 -9.221 0.546 1.00 36.48 200 CYS A C 1
ATOM 621 O O . CYS A 1 95 ? 35.978 -9.254 -0.393 1.00 37.86 200 CYS A O 1
ATOM 624 N N . ILE A 1 96 ? 37.682 -10.147 0.775 1.00 33.74 201 ILE A N 1
ATOM 625 C CA . ILE A 1 96 ? 37.810 -11.359 -0.030 1.00 36.51 201 ILE A CA 1
ATOM 626 C C . ILE A 1 96 ? 36.718 -12.423 0.292 1.00 37.90 201 ILE A C 1
ATOM 627 O O . ILE A 1 96 ? 36.262 -13.123 -0.585 1.00 39.02 201 ILE A O 1
ATOM 632 N N . SER A 1 97 ? 36.292 -12.502 1.550 1.00 38.19 202 SER A N 1
ATOM 633 C CA . SER A 1 97 ? 35.401 -13.550 2.004 1.00 36.43 202 SER A CA 1
ATOM 634 C C . SER A 1 97 ? 35.049 -13.306 3.470 1.00 39.47 202 SER A C 1
ATOM 635 O O . SER A 1 97 ? 35.803 -12.682 4.198 1.00 45.45 202 SER A O 1
ATOM 638 N N . THR A 1 98 ? 33.883 -13.773 3.870 1.00 34.79 203 THR A N 1
ATOM 639 C CA . THR A 1 98 ? 33.429 -13.766 5.248 1.00 36.50 203 THR A CA 1
ATOM 640 C C . THR A 1 98 ? 33.990 -15.015 6.002 1.00 41.04 203 THR A C 1
ATOM 641 O O . THR A 1 98 ? 33.887 -15.113 7.213 1.00 44.01 203 THR A O 1
ATOM 645 N N . ASN A 1 99 ? 34.594 -15.946 5.255 1.00 41.01 204 ASN A N 1
ATOM 646 C CA . ASN A 1 99 ? 35.057 -17.226 5.770 1.00 36.58 204 ASN A CA 1
ATOM 647 C C . ASN A 1 99 ? 36.331 -17.568 5.056 1.00 36.03 204 ASN A C 1
ATOM 648 O O . ASN A 1 99 ? 36.350 -18.453 4.227 1.00 37.82 204 ASN A O 1
ATOM 653 N N . ALA A 1 100 ? 37.408 -16.855 5.356 1.00 35.53 205 ALA A N 1
ATOM 654 C CA . ALA A 1 100 ? 38.594 -16.952 4.544 1.00 35.92 205 ALA A CA 1
ATOM 655 C C . ALA A 1 100 ? 39.180 -18.344 4.647 1.00 36.27 205 ALA A C 1
ATOM 656 O O . ALA A 1 100 ? 39.890 -18.816 3.752 1.00 40.49 205 ALA A O 1
ATOM 658 N N . LEU A 1 101 ? 38.879 -19.010 5.743 1.00 36.71 206 LEU A N 1
ATOM 659 C CA . LEU A 1 101 ? 39.513 -20.277 6.017 1.00 38.38 206 LEU A CA 1
ATOM 660 C C . LEU A 1 101 ? 38.590 -21.477 5.789 1.00 39.14 206 LEU A C 1
ATOM 661 O O . LEU A 1 101 ? 38.974 -22.628 6.015 1.00 41.33 206 LEU A O 1
ATOM 666 N N . LEU A 1 102 ? 37.387 -21.224 5.291 1.00 35.02 207 LEU A N 1
ATOM 667 C CA . LEU A 1 102 ? 36.480 -22.318 5.063 1.00 32.40 207 LEU A CA 1
ATOM 668 C C . LEU A 1 102 ? 36.618 -22.774 3.613 1.00 36.47 207 LEU A C 1
ATOM 669 O O . LEU A 1 102 ? 36.335 -22.015 2.688 1.00 44.07 207 LEU A O 1
ATOM 674 N N . PRO A 1 103 ? 37.120 -23.995 3.402 1.00 34.89 208 PRO A N 1
ATOM 675 C CA . PRO A 1 103 ? 37.428 -24.369 2.004 1.00 34.62 208 PRO A CA 1
ATOM 676 C C . PRO A 1 103 ? 36.169 -24.638 1.161 1.00 41.72 208 PRO A C 1
ATOM 677 O O . PRO A 1 103 ? 35.107 -24.984 1.701 1.00 43.55 208 PRO A O 1
ATOM 681 N N . ASP A 1 104 ? 36.298 -24.504 -0.156 1.00 41.17 209 ASP A N 1
ATOM 682 C CA . ASP A 1 104 ? 35.294 -25.022 -1.035 1.00 36.99 209 ASP A CA 1
ATOM 683 C C . ASP A 1 104 ? 35.328 -26.542 -1.005 1.00 36.62 209 ASP A C 1
ATOM 684 O O . ASP A 1 104 ? 36.369 -27.154 -1.233 1.00 36.61 209 ASP A O 1
ATOM 689 N N . PRO A 1 105 ? 34.195 -27.158 -0.698 1.00 33.78 210 PRO A N 1
ATOM 690 C CA . PRO A 1 105 ? 34.231 -28.607 -0.462 1.00 34.85 210 PRO A CA 1
ATOM 691 C C . PRO A 1 105 ? 34.430 -29.364 -1.769 1.00 38.04 210 PRO A C 1
ATOM 692 O O . PRO A 1 105 ? 35.020 -30.448 -1.776 1.00 39.51 210 PRO A O 1
ATOM 696 N N . TYR A 1 106 ? 34.012 -28.766 -2.879 1.00 36.29 211 TYR A N 1
ATOM 697 C CA . TYR A 1 106 ? 34.240 -29.373 -4.180 1.00 36.97 211 TYR A CA 1
ATOM 698 C C . TYR A 1 106 ? 35.751 -29.305 -4.568 1.00 40.02 211 TYR A C 1
ATOM 699 O O . TYR A 1 106 ? 36.377 -30.309 -4.939 1.00 34.91 211 TYR A O 1
ATOM 708 N N . GLU A 1 107 ? 36.316 -28.108 -4.493 1.00 40.82 212 GLU A N 1
ATOM 709 C CA . GLU A 1 107 ? 37.737 -27.907 -4.663 1.00 38.92 212 GLU A CA 1
ATOM 710 C C . GLU A 1 107 ? 38.587 -28.822 -3.744 1.00 41.77 212 GLU A C 1
ATOM 711 O O . GLU A 1 107 ? 39.514 -29.510 -4.227 1.00 42.26 212 GLU A O 1
ATOM 717 N N . SER A 1 108 ? 38.256 -28.860 -2.441 1.00 39.98 213 SER A N 1
ATOM 718 C CA . SER A 1 108 ? 39.006 -29.665 -1.461 0.70 37.02 213 SER A CA 1
ATOM 719 C C . SER A 1 108 ? 39.171 -31.166 -1.834 1.00 42.14 213 SER A C 1
ATOM 720 O O . SER A 1 108 ? 40.191 -31.762 -1.503 1.00 49.27 213 SER A O 1
ATOM 722 N N . GLU A 1 109 ? 38.182 -31.777 -2.503 1.00 40.84 214 GLU A N 1
ATOM 723 C CA . GLU A 1 109 ? 38.276 -33.189 -2.875 0.60 38.19 214 GLU A CA 1
ATOM 724 C C . GLU A 1 109 ? 39.153 -33.417 -4.124 1.00 44.72 214 GLU A C 1
ATOM 725 O O . GLU A 1 109 ? 39.559 -34.550 -4.388 1.00 47.74 214 GLU A O 1
ATOM 727 N N . ARG A 1 110 ? 39.498 -32.321 -4.830 1.00 41.64 215 ARG A N 1
ATOM 728 C CA . ARG A 1 110 ? 40.144 -32.340 -6.168 1.00 38.94 215 ARG A CA 1
ATOM 729 C C . ARG A 1 110 ? 41.587 -31.819 -6.225 1.00 42.48 215 ARG A C 1
ATOM 730 O O . ARG A 1 110 ? 42.373 -32.316 -7.016 1.00 42.14 215 ARG A O 1
ATOM 738 N N . VAL A 1 111 ? 41.935 -30.788 -5.445 1.00 40.41 216 VAL A N 1
ATOM 739 C CA . VAL A 1 111 ? 43.308 -30.236 -5.528 1.00 36.30 216 VAL A CA 1
ATOM 740 C C . VAL A 1 111 ? 43.972 -30.112 -4.158 1.00 36.95 216 VAL A C 1
ATOM 741 O O . VAL A 1 111 ? 43.302 -30.240 -3.140 1.00 38.44 216 VAL A O 1
ATOM 745 N N . TYR A 1 112 ? 45.283 -29.878 -4.132 1.00 36.46 217 TYR A N 1
ATOM 746 C CA . TYR A 1 112 ? 45.990 -29.524 -2.870 1.00 39.59 217 TYR A CA 1
ATOM 747 C C . TYR A 1 112 ? 47.210 -28.687 -3.197 1.00 43.72 217 TYR A C 1
ATOM 748 O O . TYR A 1 112 ? 47.688 -28.706 -4.348 1.00 44.81 217 TYR A O 1
ATOM 757 N N . VAL A 1 113 ? 47.708 -27.935 -2.216 1.00 40.73 218 VAL A N 1
ATOM 758 C CA . VAL A 1 113 ? 48.834 -27.050 -2.500 1.00 43.91 218 VAL A CA 1
ATOM 759 C C . VAL A 1 113 ? 50.112 -27.731 -2.036 1.00 40.23 218 VAL A C 1
ATOM 760 O O . VAL A 1 113 ? 50.130 -28.357 -0.994 1.00 40.78 218 VAL A O 1
ATOM 762 N N . ALA A 1 114 ? 51.162 -27.676 -2.844 1.00 42.53 219 ALA A N 1
ATOM 763 C CA . ALA A 1 114 ? 52.466 -28.257 -2.431 1.00 46.73 219 ALA A CA 1
ATOM 764 C C . ALA A 1 114 ? 53.603 -27.531 -3.131 1.00 49.58 219 ALA A C 1
ATOM 765 O O . ALA A 1 114 ? 53.348 -26.588 -3.889 1.00 58.26 219 ALA A O 1
ATOM 767 N N . GLU A 1 115 ? 54.855 -27.904 -2.845 1.00 52.83 220 GLU A N 1
ATOM 768 C CA . GLU A 1 115 ? 56.006 -27.272 -3.523 1.00 52.84 220 GLU A CA 1
ATOM 769 C C . GLU A 1 115 ? 55.903 -27.558 -5.009 1.00 51.99 220 GLU A C 1
ATOM 770 O O . GLU A 1 115 ? 55.611 -28.682 -5.399 1.00 56.80 220 GLU A O 1
ATOM 772 N N . SER A 1 116 ? 56.104 -26.535 -5.833 1.00 51.22 221 SER A N 1
ATOM 773 C CA . SER A 1 116 ? 56.082 -26.702 -7.290 1.00 56.19 221 SER A CA 1
ATOM 774 C C . SER A 1 116 ? 57.293 -27.485 -7.877 1.00 60.47 221 SER A C 1
ATOM 775 O O . SER A 1 116 ? 58.420 -27.381 -7.376 1.00 66.38 221 SER A O 1
ATOM 778 N N .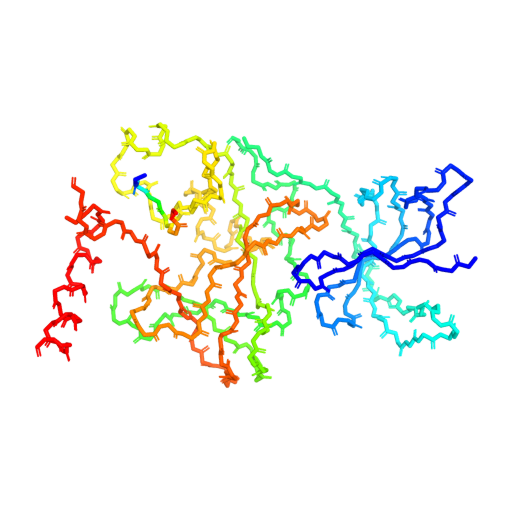 LEU A 1 117 ? 57.042 -28.214 -8.967 1.00 61.87 222 LEU A N 1
ATOM 779 C CA . LEU A 1 117 ? 58.064 -29.025 -9.651 1.00 63.32 222 LEU A CA 1
ATOM 780 C C . LEU A 1 117 ? 58.919 -28.159 -10.564 1.00 67.58 222 LEU A C 1
ATOM 781 O O . LEU A 1 117 ? 59.982 -28.583 -11.042 1.00 71.48 222 LEU A O 1
ATOM 786 N N . ILE A 1 118 ? 58.408 -26.966 -10.845 1.00 68.67 223 ILE A N 1
ATOM 787 C CA . ILE A 1 118 ? 59.129 -25.938 -11.574 1.00 67.93 223 ILE A CA 1
ATOM 788 C C . ILE A 1 118 ? 60.106 -25.241 -10.610 1.00 73.49 223 ILE A C 1
ATOM 789 O O . ILE A 1 118 ? 59.690 -24.720 -9.565 1.00 71.11 223 ILE A O 1
ATOM 794 N N . SER A 1 119 ? 61.398 -25.279 -10.958 1.00 73.65 224 SER A N 1
ATOM 795 C CA . SER A 1 119 ? 62.471 -24.646 -10.178 1.00 78.22 224 SER A CA 1
ATOM 796 C C . SER A 1 119 ? 62.190 -23.150 -9.888 1.00 75.89 224 SER A C 1
ATOM 797 O O . SER A 1 119 ? 61.905 -22.377 -10.803 1.00 68.01 224 SER A O 1
ATOM 799 N N . SER A 1 120 ? 62.245 -22.774 -8.604 1.00 76.35 225 SER A N 1
ATOM 800 C CA . SER A 1 120 ? 61.935 -21.394 -8.122 1.00 80.33 225 SER A CA 1
ATOM 801 C C . SER A 1 120 ? 60.563 -20.785 -8.563 1.00 79.78 225 SER A C 1
ATOM 802 O O . SER A 1 120 ? 60.399 -19.550 -8.633 1.00 71.28 225 SER A O 1
ATOM 804 N N . ALA A 1 121 ? 59.587 -21.655 -8.831 1.00 69.67 226 ALA A N 1
ATOM 805 C CA . ALA A 1 121 ? 58.192 -21.236 -8.952 1.00 63.29 226 ALA A CA 1
ATOM 806 C C . ALA A 1 121 ? 57.522 -21.107 -7.584 1.00 62.16 226 ALA A C 1
ATOM 807 O O . ALA A 1 121 ? 56.537 -20.384 -7.441 1.00 62.18 226 ALA A O 1
ATOM 809 N N . GLY A 1 122 ? 58.059 -21.815 -6.586 1.00 56.56 227 GLY A N 1
ATOM 810 C CA . GLY A 1 122 ? 57.547 -21.743 -5.218 1.00 49.21 227 GLY A CA 1
ATOM 811 C C . GLY A 1 122 ? 56.490 -22.807 -4.980 1.00 53.78 227 GLY A C 1
ATOM 812 O O . GLY A 1 122 ? 56.760 -24.023 -5.070 1.00 48.61 227 GLY A O 1
ATOM 813 N N . GLU A 1 123 ? 55.273 -22.375 -4.689 1.00 50.03 228 GLU A N 1
ATOM 814 C CA . GLU A 1 123 ? 54.216 -23.351 -4.485 1.00 52.80 228 GLU A CA 1
ATOM 815 C C . GLU A 1 123 ? 53.415 -23.544 -5.738 1.00 49.36 228 GLU A C 1
ATOM 816 O O . GLU A 1 123 ? 53.489 -22.728 -6.674 1.00 46.14 228 GLU A O 1
ATOM 822 N N . GLY A 1 124 ? 52.700 -24.657 -5.784 1.00 42.95 229 GLY A N 1
ATOM 823 C CA . GLY A 1 124 ? 51.884 -24.966 -6.931 1.00 44.39 229 GLY A CA 1
ATOM 824 C C . GLY A 1 124 ? 50.668 -25.800 -6.577 1.00 45.31 229 GLY A C 1
ATOM 825 O O . GLY A 1 124 ? 50.475 -26.215 -5.418 1.00 48.27 229 GLY A O 1
ATOM 826 N N . LEU A 1 125 ? 49.864 -26.079 -7.590 1.00 40.80 230 LEU A N 1
ATOM 827 C CA . LEU A 1 125 ? 48.589 -26.699 -7.373 1.00 40.45 230 LEU A CA 1
ATOM 828 C C . LEU A 1 125 ? 48.569 -28.049 -8.093 1.00 41.23 230 LEU A C 1
ATOM 829 O O . LEU A 1 125 ? 49.028 -28.152 -9.237 1.00 41.50 230 LEU A O 1
ATOM 834 N N . PHE A 1 126 ? 48.085 -29.084 -7.399 1.00 36.63 231 PHE A N 1
ATOM 835 C CA . PHE A 1 126 ? 48.190 -30.451 -7.871 1.00 38.32 231 PHE A CA 1
ATOM 836 C C . PHE A 1 126 ? 46.839 -31.168 -7.842 1.00 40.71 231 PHE A C 1
ATOM 837 O O . PHE A 1 126 ? 46.005 -30.873 -6.996 1.00 43.34 231 PHE A O 1
ATOM 845 N N . SER A 1 127 ? 46.645 -32.146 -8.728 1.00 44.30 232 SER A N 1
ATOM 846 C CA . SER A 1 127 ? 45.428 -32.957 -8.684 1.00 47.04 232 SER A CA 1
ATOM 847 C C . SER A 1 127 ? 45.557 -33.979 -7.576 1.00 47.06 232 SER A C 1
ATOM 848 O O . SER A 1 127 ? 46.559 -34.680 -7.490 1.00 55.66 232 SER A O 1
ATOM 850 N N . LYS A 1 128 ? 44.567 -34.028 -6.696 1.00 45.81 233 LYS A N 1
ATOM 851 C CA . LYS A 1 128 ? 44.474 -35.116 -5.729 1.00 48.32 233 LYS A CA 1
ATOM 852 C C . LYS A 1 128 ? 44.172 -36.405 -6.437 1.00 49.60 233 LYS A C 1
ATOM 853 O O . LYS A 1 128 ? 44.488 -37.466 -5.943 1.00 55.84 233 LYS A O 1
ATOM 859 N N . VAL A 1 129 ? 43.466 -36.303 -7.561 1.00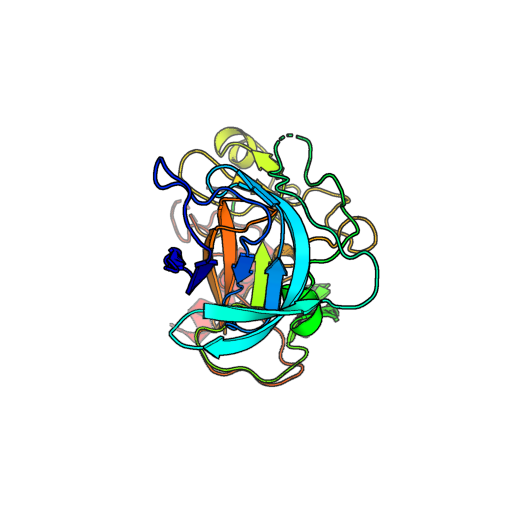 53.49 234 VAL A N 1
ATOM 860 C CA . VAL A 1 129 ? 42.865 -37.460 -8.222 1.00 49.09 234 VAL A CA 1
ATOM 861 C C . VAL A 1 129 ? 42.984 -37.356 -9.740 1.00 52.71 234 VAL A C 1
ATOM 862 O O . VAL A 1 129 ? 43.269 -36.265 -10.278 1.00 53.87 234 VAL A O 1
ATOM 866 N N . ALA A 1 130 ? 42.758 -38.495 -10.411 1.00 50.90 235 ALA A N 1
ATOM 867 C CA . ALA A 1 130 ? 42.749 -38.599 -11.879 1.00 47.02 235 ALA A CA 1
ATOM 868 C C . ALA A 1 130 ? 41.408 -38.175 -12.413 1.00 46.60 235 ALA A C 1
ATOM 869 O O . ALA A 1 130 ? 40.378 -38.696 -11.975 1.00 50.45 235 ALA A O 1
ATOM 871 N N . VAL A 1 131 ? 41.416 -37.248 -13.378 1.00 43.37 236 VAL A N 1
ATOM 872 C CA . VAL A 1 131 ? 40.169 -36.718 -13.952 1.00 38.84 236 VAL A CA 1
ATOM 873 C C . VAL A 1 131 ? 40.192 -36.671 -15.471 1.00 38.77 236 VAL A C 1
ATOM 874 O O . VAL A 1 131 ? 41.262 -36.747 -16.092 1.00 39.52 236 VAL A O 1
ATOM 878 N N . GLY A 1 132 ? 39.007 -36.520 -16.065 1.00 39.24 237 GLY A N 1
ATOM 879 C CA . GLY A 1 132 ? 38.882 -36.276 -17.486 1.00 37.69 237 GLY A CA 1
ATOM 880 C C . GLY A 1 132 ? 39.226 -34.861 -17.953 1.00 42.07 237 GLY A C 1
ATOM 881 O O . GLY A 1 132 ? 39.518 -33.959 -17.154 1.00 42.05 237 GLY A O 1
ATOM 882 N N . PRO A 1 133 ? 39.206 -34.663 -19.272 1.00 42.00 238 PRO A N 1
ATOM 883 C CA . PRO A 1 133 ? 39.301 -33.308 -19.840 1.00 38.47 238 PRO A CA 1
ATOM 884 C C . PRO A 1 133 ? 38.038 -32.540 -19.500 1.00 37.05 238 PRO A C 1
ATOM 885 O O . PRO A 1 133 ? 37.029 -33.164 -19.182 1.00 34.81 238 PRO A O 1
ATOM 889 N N . ASN A 1 134 ? 38.094 -31.210 -19.585 1.00 33.20 239 ASN A N 1
ATOM 890 C CA . ASN A 1 134 ? 36.949 -30.370 -19.367 0.50 31.55 239 ASN A CA 1
ATOM 891 C C . ASN A 1 134 ? 36.523 -30.405 -17.921 1.00 34.25 239 ASN A C 1
ATOM 892 O O . ASN A 1 134 ? 35.452 -29.916 -17.599 1.00 39.67 239 ASN A O 1
ATOM 897 N N . THR A 1 135 ? 37.361 -30.965 -17.043 1.00 33.80 240 THR A N 1
ATOM 898 C CA . THR A 1 135 ? 37.047 -31.018 -15.598 1.00 33.38 240 THR A CA 1
ATOM 899 C C . THR A 1 135 ? 37.489 -29.754 -14.830 1.00 36.88 240 THR A C 1
ATOM 900 O O . THR A 1 135 ? 38.678 -29.390 -14.839 1.00 37.95 240 THR A O 1
ATOM 904 N N . VAL A 1 136 ? 36.518 -29.105 -14.182 1.00 31.61 241 VAL A N 1
ATOM 905 C CA . VAL A 1 136 ? 36.735 -27.921 -13.349 1.00 30.00 241 VAL A CA 1
ATOM 906 C C . VAL A 1 136 ? 37.420 -28.369 -12.062 1.00 31.54 241 VAL A C 1
ATOM 907 O O . VAL A 1 136 ? 36.933 -29.234 -11.347 1.00 32.62 241 VAL A O 1
ATOM 911 N N . MET A 1 137 ? 38.549 -27.770 -11.740 1.00 36.05 242 MET A N 1
ATOM 912 C CA . MET A 1 137 ? 39.352 -28.317 -10.641 1.00 37.43 242 MET A CA 1
ATOM 913 C C . MET A 1 137 ? 39.419 -27.408 -9.434 1.00 36.03 242 MET A C 1
ATOM 914 O O . MET A 1 137 ? 39.498 -27.863 -8.314 1.00 40.33 242 MET A O 1
ATOM 919 N N . SER A 1 138 ? 39.395 -26.116 -9.674 1.00 35.36 243 SER A N 1
ATOM 920 C CA . SER A 1 138 ? 39.721 -25.154 -8.639 1.00 35.74 243 SER A CA 1
ATOM 921 C C . SER A 1 138 ? 39.074 -23.802 -8.980 1.00 34.81 243 SER A C 1
ATOM 922 O O . SER A 1 138 ? 38.670 -23.559 -10.126 1.00 33.47 243 SER A O 1
ATOM 925 N N . PHE A 1 139 ? 38.928 -22.946 -7.980 1.00 35.74 244 PHE A N 1
ATOM 926 C CA . PHE A 1 139 ? 38.252 -21.671 -8.189 1.00 35.44 244 PHE A CA 1
ATOM 927 C C . PHE A 1 139 ? 39.223 -20.545 -7.962 1.00 37.61 244 PHE A C 1
ATOM 928 O O . PHE A 1 139 ? 40.121 -20.645 -7.103 1.00 44.14 244 PHE A O 1
ATOM 936 N N . TYR A 1 140 ? 39.077 -19.499 -8.766 1.00 36.73 245 TYR A N 1
ATOM 937 C CA . TYR A 1 140 ? 39.876 -18.288 -8.626 1.00 34.48 245 TYR A CA 1
ATOM 938 C C . TYR A 1 140 ? 39.032 -17.157 -8.115 1.00 34.97 245 TYR A C 1
ATOM 939 O O . TYR A 1 140 ? 38.591 -16.298 -8.885 1.00 34.50 245 TYR A O 1
ATOM 948 N N . ASN A 1 141 ? 38.823 -17.142 -6.810 1.00 33.36 246 ASN A N 1
ATOM 949 C CA . ASN A 1 141 ? 38.201 -15.990 -6.176 1.00 33.60 246 ASN A CA 1
ATOM 950 C C . ASN A 1 141 ? 39.268 -14.981 -5.681 1.00 37.89 246 ASN A C 1
ATOM 951 O O . ASN A 1 141 ? 40.481 -15.304 -5.595 1.00 36.01 246 ASN A O 1
ATOM 956 N N . GLY A 1 142 ? 38.830 -13.770 -5.363 1.00 33.50 247 GLY A N 1
ATOM 957 C CA . GLY A 1 142 ? 39.753 -12.726 -4.929 1.00 35.53 247 GLY A CA 1
ATOM 958 C C . GLY A 1 142 ? 38.995 -11.439 -4.651 1.00 36.01 247 GLY A C 1
ATOM 959 O O . GLY A 1 142 ? 37.746 -11.400 -4.758 1.00 31.38 247 GLY A O 1
ATOM 960 N N . VAL A 1 143 ? 39.720 -10.387 -4.290 1.00 30.87 248 VAL A N 1
ATOM 961 C CA . VAL A 1 143 ? 39.072 -9.081 -4.188 1.00 34.50 248 VAL A CA 1
ATOM 962 C C . VAL A 1 143 ? 38.882 -8.561 -5.619 1.00 36.87 248 VAL A C 1
ATOM 963 O O . VAL A 1 143 ? 39.585 -9.026 -6.559 1.00 36.37 248 VAL A O 1
ATOM 967 N N . ARG A 1 144 ? 37.928 -7.635 -5.772 1.00 35.53 249 ARG A N 1
ATOM 968 C CA . ARG A 1 144 ? 37.432 -7.156 -7.070 1.00 36.99 249 ARG A CA 1
ATOM 969 C C . ARG A 1 144 ? 37.843 -5.733 -7.258 1.00 37.89 249 ARG A C 1
ATOM 970 O O . ARG A 1 144 ? 37.224 -4.823 -6.696 1.00 42.68 249 ARG A O 1
ATOM 978 N N . ILE A 1 145 ? 38.874 -5.514 -8.046 1.00 40.06 250 ILE A N 1
ATOM 979 C CA . ILE A 1 145 ? 39.353 -4.156 -8.256 1.00 43.20 250 ILE A CA 1
ATOM 980 C C . ILE A 1 145 ? 39.373 -3.715 -9.750 1.00 50.40 250 ILE A C 1
ATOM 981 O O . ILE A 1 145 ? 38.906 -4.440 -10.618 1.00 55.29 250 ILE A O 1
ATOM 986 N N . THR A 1 146 ? 39.896 -2.526 -10.042 1.00 49.28 251 THR A N 1
ATOM 987 C CA . THR A 1 146 ? 39.826 -2.010 -11.400 1.00 46.54 251 THR A CA 1
ATOM 988 C C . THR A 1 146 ? 41.161 -2.114 -12.144 1.00 52.04 251 THR A C 1
ATOM 989 O O . THR A 1 146 ? 42.257 -2.041 -11.528 1.00 50.39 251 THR A O 1
ATOM 993 N N . HIS A 1 147 ? 41.067 -2.213 -13.475 1.00 46.68 252 HIS A N 1
ATOM 994 C CA . HIS A 1 147 ? 42.250 -2.272 -14.339 1.00 48.93 252 HIS A CA 1
ATOM 995 C C . HIS A 1 147 ? 43.199 -1.088 -14.127 1.00 53.45 252 HIS A C 1
ATOM 996 O O . HIS A 1 147 ? 44.441 -1.276 -14.062 1.00 53.82 252 HIS A O 1
ATOM 1003 N N . GLN A 1 148 ? 42.625 0.114 -13.950 1.00 47.66 253 GLN A N 1
ATOM 1004 C CA . GLN A 1 148 ? 43.407 1.361 -13.804 1.00 50.77 253 GLN A CA 1
ATOM 1005 C C . GLN A 1 148 ? 44.317 1.248 -12.608 1.00 52.47 253 GLN A C 1
ATOM 1006 O O . GLN A 1 148 ? 45.520 1.504 -12.690 1.00 52.24 253 GLN A O 1
ATOM 1008 N N . GLU A 1 149 ? 43.723 0.830 -11.496 1.00 55.97 254 GLU A N 1
ATOM 1009 C CA . GLU A 1 149 ? 44.459 0.526 -10.287 1.00 51.14 254 GLU A CA 1
ATOM 1010 C C . GLU A 1 149 ? 45.554 -0.488 -10.548 1.00 51.76 254 GLU A C 1
ATOM 1011 O O . GLU A 1 149 ? 46.734 -0.223 -10.305 1.00 56.83 254 GLU A O 1
ATOM 1017 N N . VAL A 1 150 ? 45.152 -1.665 -11.020 1.00 50.03 255 VAL A N 1
ATOM 1018 C CA . VAL A 1 150 ? 46.093 -2.747 -11.307 1.00 48.80 255 VAL A CA 1
ATOM 1019 C C . VAL A 1 150 ? 47.243 -2.267 -12.190 1.00 49.67 255 VAL A C 1
ATOM 1020 O O . VAL A 1 150 ? 48.416 -2.611 -11.948 1.00 45.50 255 VAL A O 1
ATOM 1024 N N . ASP A 1 151 ? 46.898 -1.502 -13.234 1.00 52.48 256 ASP A N 1
ATOM 1025 C CA . ASP A 1 151 ? 47.881 -1.069 -14.241 1.00 55.17 256 ASP A CA 1
ATOM 1026 C C . ASP A 1 151 ? 48.714 0.152 -13.774 1.00 55.28 256 ASP A C 1
ATOM 1027 O O . ASP A 1 151 ? 49.793 0.402 -14.305 1.00 53.65 256 ASP A O 1
ATOM 1032 N N . SER A 1 152 ? 48.225 0.875 -12.757 1.00 54.33 257 SER A N 1
ATOM 1033 C CA . SER A 1 152 ? 48.979 1.993 -12.137 1.00 51.39 257 SER A CA 1
ATOM 1034 C C . SER A 1 152 ? 50.098 1.604 -11.116 1.00 53.55 257 SER A C 1
ATOM 1035 O O . SER A 1 152 ? 50.803 2.477 -10.621 1.00 65.89 257 SER A O 1
ATOM 1037 N N . ARG A 1 153 ? 50.283 0.313 -10.831 1.00 56.59 258 ARG A N 1
ATOM 1038 C CA . ARG A 1 153 ? 51.212 -0.118 -9.758 1.00 54.62 258 ARG A CA 1
ATOM 1039 C C . ARG A 1 153 ? 52.262 -1.132 -10.245 1.00 56.33 258 ARG A C 1
ATOM 1040 O O . ARG A 1 153 ? 52.137 -1.642 -11.347 1.00 58.86 258 ARG A O 1
ATOM 1048 N N . ASP A 1 154 ? 53.277 -1.431 -9.422 1.00 47.18 259 ASP A N 1
ATOM 1049 C CA . ASP A 1 154 ? 54.428 -2.204 -9.876 0.30 51.52 259 ASP A CA 1
ATOM 1050 C C . ASP A 1 154 ? 54.072 -3.679 -9.959 1.00 55.56 259 ASP A C 1
ATOM 1051 O O . ASP A 1 154 ? 53.168 -4.141 -9.283 1.00 63.81 259 ASP A O 1
ATOM 1053 N N . TRP A 1 155 ? 54.798 -4.418 -10.788 1.00 60.48 260 TRP A N 1
ATOM 1054 C CA . TRP A 1 155 ? 54.545 -5.847 -10.983 1.00 63.27 260 TRP A CA 1
ATOM 1055 C C . TRP A 1 155 ? 54.589 -6.647 -9.712 1.00 67.85 260 TRP A C 1
ATOM 1056 O O . TRP A 1 155 ? 53.849 -7.641 -9.561 1.00 64.60 260 TRP A O 1
ATOM 1067 N N . ALA A 1 156 ? 55.474 -6.245 -8.802 1.00 63.01 261 ALA A N 1
ATOM 1068 C CA . ALA A 1 156 ? 55.586 -6.880 -7.476 1.00 65.70 261 ALA A CA 1
ATOM 1069 C C . ALA A 1 156 ? 54.242 -7.019 -6.694 1.00 57.44 261 ALA A C 1
ATOM 1070 O O . ALA A 1 156 ? 54.135 -7.844 -5.806 1.00 58.88 261 ALA A O 1
ATOM 1072 N N . LEU A 1 157 ? 53.247 -6.198 -7.029 1.00 52.14 262 LEU A N 1
ATOM 1073 C CA . LEU A 1 157 ? 51.924 -6.269 -6.413 1.00 54.28 262 LEU A CA 1
ATOM 1074 C C . LEU A 1 157 ? 50.895 -6.923 -7.340 1.00 56.34 262 LEU A C 1
ATOM 1075 O O . LEU A 1 157 ? 49.686 -6.808 -7.119 1.00 58.46 262 LEU A O 1
ATOM 1080 N N . ASN A 1 158 ? 51.369 -7.552 -8.407 1.00 51.87 263 ASN A N 1
ATOM 1081 C CA . ASN A 1 158 ? 50.487 -8.016 -9.455 1.00 46.75 263 ASN A CA 1
ATOM 1082 C C . ASN A 1 158 ? 50.698 -9.482 -9.766 1.00 46.18 263 ASN A C 1
ATOM 1083 O O . ASN A 1 158 ? 50.328 -9.962 -10.828 1.00 48.98 263 ASN A O 1
ATOM 1088 N N . GLY A 1 159 ? 51.269 -10.190 -8.801 1.00 47.87 264 GLY A N 1
ATOM 1089 C CA . GLY A 1 159 ? 51.442 -11.640 -8.876 1.00 52.02 264 GLY A CA 1
ATOM 1090 C C . GLY A 1 159 ? 50.160 -12.447 -9.049 1.00 58.32 264 GLY A C 1
ATOM 1091 O O . GLY A 1 159 ? 50.149 -13.452 -9.781 1.00 57.15 264 GLY A O 1
ATOM 1092 N N . ASN A 1 160 ? 49.081 -12.024 -8.387 1.00 52.69 265 ASN A N 1
ATOM 1093 C CA . ASN A 1 160 ? 47.861 -12.813 -8.404 1.00 47.35 265 ASN A CA 1
ATOM 1094 C C . ASN A 1 160 ? 46.720 -12.095 -9.117 1.00 47.03 265 ASN A C 1
ATOM 1095 O O . ASN A 1 160 ? 45.579 -12.487 -8.998 1.00 43.93 265 ASN A O 1
ATOM 1100 N N . THR A 1 161 ? 47.009 -11.051 -9.875 1.00 42.58 266 THR A N 1
ATOM 1101 C CA . THR A 1 161 ? 45.894 -10.365 -10.542 1.00 45.07 266 THR A CA 1
ATOM 1102 C C . THR A 1 161 ? 45.368 -11.138 -11.747 1.00 43.99 266 THR A C 1
ATOM 1103 O O . THR A 1 161 ? 46.156 -11.556 -12.610 1.00 44.44 266 THR A O 1
ATOM 1107 N N . LEU A 1 162 ? 44.039 -11.299 -11.832 1.00 38.58 267 LEU A N 1
ATOM 1108 C CA . LEU A 1 162 ? 43.448 -12.031 -12.953 1.00 36.82 267 LEU A CA 1
ATOM 1109 C C . LEU A 1 162 ? 42.293 -11.270 -13.562 1.00 42.43 267 LEU A C 1
ATOM 1110 O O . LEU A 1 162 ? 41.317 -10.923 -12.871 1.00 46.98 267 LEU A O 1
ATOM 1115 N N . SER A 1 163 ? 42.371 -11.041 -14.868 1.00 45.07 268 SER A N 1
ATOM 1116 C CA . SER A 1 163 ? 41.355 -10.230 -15.526 1.00 47.22 268 SER A CA 1
ATOM 1117 C C . SER A 1 163 ? 40.069 -11.002 -15.559 1.00 45.35 268 SER A C 1
ATOM 1118 O O . SER A 1 163 ? 40.053 -12.169 -15.950 1.00 46.10 268 SER A O 1
ATOM 1121 N N . LEU A 1 164 ? 39.002 -10.376 -15.078 1.00 42.73 269 LEU A N 1
ATOM 1122 C CA . LEU A 1 164 ? 37.733 -11.034 -15.052 1.00 42.40 269 LEU A CA 1
ATOM 1123 C C . LEU A 1 164 ? 36.935 -10.657 -16.295 1.00 47.44 269 LEU A C 1
ATOM 1124 O O . LEU A 1 164 ? 36.545 -11.523 -17.085 1.00 49.98 269 LEU A O 1
ATOM 1129 N N . ASP A 1 165 ? 36.663 -9.361 -16.416 1.00 47.41 270 ASP A N 1
ATOM 1130 C CA . ASP A 1 165 ? 36.050 -8.756 -17.576 1.00 47.79 270 ASP A CA 1
ATOM 1131 C C . ASP A 1 165 ? 36.749 -7.392 -17.799 1.00 51.87 270 ASP A C 1
ATOM 1132 O O . ASP A 1 165 ? 37.891 -7.171 -17.306 1.00 48.78 270 ASP A O 1
ATOM 1137 N N . GLU A 1 166 ? 36.088 -6.483 -18.520 1.00 51.88 271 GLU A N 1
ATOM 1138 C CA . GLU A 1 166 ? 36.760 -5.249 -18.968 1.00 58.54 271 GLU A CA 1
ATOM 1139 C C . GLU A 1 166 ? 36.693 -4.144 -17.930 1.00 60.40 271 GLU A C 1
ATOM 1140 O O . GLU A 1 166 ? 37.490 -3.201 -17.986 1.00 61.04 271 GLU A O 1
ATOM 1142 N N . GLU A 1 167 ? 35.767 -4.285 -16.973 1.00 60.43 272 GLU A N 1
ATOM 1143 C CA . GLU A 1 167 ? 35.674 -3.398 -15.791 1.00 61.59 272 GLU A CA 1
ATOM 1144 C C . GLU A 1 167 ? 36.464 -3.900 -14.526 1.00 63.63 272 GLU A C 1
ATOM 1145 O O . GLU A 1 167 ? 36.958 -3.085 -13.742 1.00 62.57 272 GLU A O 1
ATOM 1147 N N . THR A 1 168 ? 36.610 -5.229 -14.371 1.00 58.97 273 THR A N 1
ATOM 1148 C CA . THR A 1 168 ? 37.034 -5.868 -13.093 1.00 48.62 273 THR A CA 1
ATOM 1149 C C . THR A 1 168 ? 38.316 -6.728 -13.179 1.00 47.61 273 THR A C 1
ATOM 1150 O O . THR A 1 168 ? 38.436 -7.599 -14.057 1.00 47.95 273 THR A O 1
ATOM 1154 N N . VAL A 1 169 ? 39.232 -6.532 -12.227 1.00 41.03 274 VAL A N 1
ATOM 1155 C CA . VAL A 1 169 ? 40.308 -7.492 -11.972 1.00 41.35 274 VAL A CA 1
ATOM 1156 C C . VAL A 1 169 ? 40.109 -8.186 -10.612 1.00 43.20 274 VAL A C 1
ATOM 1157 O O . VAL A 1 169 ? 39.631 -7.570 -9.643 1.00 46.96 274 VAL A O 1
ATOM 1161 N N . ILE A 1 170 ? 40.439 -9.475 -10.564 1.00 40.61 275 ILE A N 1
ATOM 1162 C CA . ILE A 1 170 ? 40.328 -10.298 -9.361 1.00 36.61 275 ILE A CA 1
ATOM 1163 C C . ILE A 1 170 ? 41.730 -10.441 -8.854 1.00 34.52 275 ILE A C 1
ATOM 1164 O O . ILE A 1 170 ? 42.591 -10.803 -9.620 1.00 31.92 275 ILE A O 1
ATOM 1169 N N . ASP A 1 171 ? 41.954 -10.129 -7.573 1.00 38.54 276 ASP A N 1
ATOM 1170 C CA . ASP A 1 171 ? 43.275 -10.259 -6.935 1.00 38.81 276 ASP A CA 1
ATOM 1171 C C . ASP A 1 171 ? 43.210 -11.096 -5.653 1.00 39.73 276 ASP A C 1
ATOM 1172 O O . ASP A 1 171 ? 42.170 -11.154 -4.978 1.00 44.49 276 ASP A O 1
ATOM 1177 N N . VAL A 1 172 ? 44.322 -11.735 -5.322 1.00 37.99 277 VAL A N 1
ATOM 1178 C CA . VAL A 1 172 ? 44.509 -12.335 -4.016 1.00 37.98 277 VAL A CA 1
ATOM 1179 C C . VAL A 1 172 ? 45.737 -11.649 -3.397 1.00 39.85 277 VAL A C 1
ATOM 1180 O O . VAL A 1 172 ? 46.855 -12.102 -3.571 1.00 38.31 277 VAL A O 1
ATOM 1184 N N . PRO A 1 173 ? 45.533 -10.505 -2.715 1.00 44.27 278 PRO A N 1
ATOM 1185 C CA . PRO A 1 173 ? 46.684 -9.726 -2.202 1.00 41.34 278 PRO A CA 1
ATOM 1186 C C . PRO A 1 173 ? 47.267 -10.266 -0.886 1.00 44.22 278 PRO A C 1
ATOM 1187 O O . PRO A 1 173 ? 46.536 -10.880 -0.066 1.00 44.76 278 PRO A O 1
ATOM 1191 N N . GLU A 1 174 ? 48.571 -10.038 -0.697 1.00 43.01 279 GLU A N 1
ATOM 1192 C CA . GLU A 1 174 ? 49.268 -10.410 0.540 1.00 49.51 279 GLU A CA 1
ATOM 1193 C C . GLU A 1 174 ? 48.454 -9.859 1.688 1.00 47.32 279 GLU A C 1
ATOM 1194 O O . GLU A 1 174 ? 47.966 -8.739 1.601 1.00 53.78 279 GLU A O 1
ATOM 1196 N N . PRO A 1 175 ? 48.229 -10.674 2.733 1.00 50.64 280 PRO A N 1
ATOM 1197 C CA . PRO A 1 175 ? 48.829 -11.987 2.937 1.00 50.98 280 PRO A CA 1
ATOM 1198 C C . PRO A 1 175 ? 47.878 -13.146 2.543 1.00 50.50 280 PRO A C 1
ATOM 1199 O O . PRO A 1 175 ? 48.062 -14.281 2.970 1.00 45.04 280 PRO A O 1
ATOM 1203 N N . TYR A 1 176 ? 46.861 -12.878 1.740 1.00 50.63 281 TYR A N 1
ATOM 1204 C CA . TYR A 1 176 ? 45.966 -13.957 1.418 1.00 46.64 281 TYR A CA 1
ATOM 1205 C C . TYR A 1 176 ? 46.569 -14.947 0.435 1.00 45.89 281 TYR A C 1
ATOM 1206 O O . TYR A 1 176 ? 45.948 -15.937 0.089 1.00 50.47 281 TYR A O 1
ATOM 1215 N N . ASN A 1 177 ? 47.795 -14.687 0.016 1.00 43.19 282 ASN A N 1
ATOM 1216 C CA . ASN A 1 177 ? 48.488 -15.576 -0.877 1.00 42.38 282 ASN A CA 1
ATOM 1217 C C . ASN A 1 177 ? 49.078 -16.751 -0.112 1.00 49.55 282 ASN A C 1
ATOM 1218 O O . ASN A 1 177 ? 49.707 -17.639 -0.704 1.00 49.67 282 ASN A O 1
ATOM 1223 N N . HIS A 1 178 ? 48.836 -16.760 1.204 1.00 48.89 283 HIS A N 1
ATOM 1224 C CA . HIS A 1 178 ? 49.284 -17.813 2.105 1.00 44.56 283 HIS A CA 1
ATOM 1225 C C . HIS A 1 178 ? 48.063 -18.578 2.535 1.00 43.04 283 HIS A C 1
ATOM 1226 O O . HIS A 1 178 ? 47.054 -17.993 3.036 1.00 37.07 283 HIS A O 1
ATOM 1233 N N . VAL A 1 179 ? 48.155 -19.897 2.435 1.00 38.36 284 VAL A N 1
ATOM 1234 C CA . VAL A 1 179 ? 46.975 -20.731 2.639 1.00 44.11 284 VAL A CA 1
ATOM 1235 C C . VAL A 1 179 ? 46.516 -20.779 4.076 1.00 43.43 284 VAL A C 1
ATOM 1236 O O . VAL A 1 179 ? 45.343 -21.057 4.353 1.00 47.82 284 VAL A O 1
ATOM 1240 N N . SER A 1 180 ? 47.432 -20.485 4.987 1.00 41.40 285 SER A N 1
ATOM 1241 C CA . SER A 1 180 ? 47.076 -20.387 6.393 1.00 46.84 285 SER A CA 1
ATOM 1242 C C . SER A 1 180 ? 46.358 -19.062 6.662 1.00 45.53 285 SER A C 1
ATOM 1243 O O . SER A 1 180 ? 45.865 -18.829 7.749 1.00 50.32 285 SER A O 1
ATOM 1246 N N . LYS A 1 181 ? 46.282 -18.196 5.664 1.00 47.06 286 LYS A N 1
ATOM 1247 C CA . LYS A 1 181 ? 45.542 -16.951 5.855 1.00 47.07 286 LYS A CA 1
ATOM 1248 C C . LYS A 1 181 ? 44.300 -16.911 4.962 1.00 42.04 286 LYS A C 1
ATOM 1249 O O . LYS A 1 181 ? 43.306 -16.288 5.303 1.00 39.69 286 LYS A O 1
ATOM 1255 N N . TYR A 1 182 ? 44.348 -17.634 3.838 1.00 40.98 287 TYR A N 1
ATOM 1256 C CA . TYR A 1 182 ? 43.204 -17.748 2.925 1.00 35.82 287 TYR A CA 1
ATOM 1257 C C . TYR A 1 182 ? 43.226 -19.104 2.235 1.00 38.48 287 TYR A C 1
ATOM 1258 O O . TYR A 1 182 ? 44.223 -19.480 1.577 1.00 35.35 287 TYR A O 1
ATOM 1267 N N . CYS A 1 183 ? 42.132 -19.834 2.349 1.00 33.57 288 CYS A N 1
ATOM 1268 C CA . CYS A 1 183 ? 42.033 -21.077 1.621 1.00 34.69 288 CYS A CA 1
ATOM 1269 C C . CYS A 1 183 ? 40.602 -21.416 1.188 1.00 37.20 288 CYS A C 1
ATOM 1270 O O . CYS A 1 183 ? 40.283 -22.597 0.951 1.00 38.44 288 CYS A O 1
ATOM 1273 N N . ALA A 1 184 ? 39.749 -20.396 1.067 1.00 31.87 289 ALA A N 1
ATOM 1274 C CA . ALA A 1 184 ? 38.393 -20.630 0.605 1.00 37.24 289 ALA A CA 1
ATOM 1275 C C . ALA A 1 184 ? 38.428 -21.050 -0.875 1.00 39.43 289 ALA A C 1
ATOM 1276 O O . ALA A 1 184 ? 37.561 -21.814 -1.332 1.00 37.31 289 ALA A O 1
ATOM 1278 N N . SER A 1 185 ? 39.439 -20.541 -1.602 1.00 35.97 290 SER A N 1
ATOM 1279 C CA . SER A 1 185 ? 39.747 -20.969 -2.982 1.00 37.43 290 SER A CA 1
ATOM 1280 C C . SER A 1 185 ? 41.263 -21.014 -3.189 1.00 35.53 290 SER A C 1
ATOM 1281 O O . SER A 1 185 ? 42.008 -20.469 -2.427 1.00 38.86 290 SER A O 1
ATOM 1284 N N . LEU A 1 186 ? 41.700 -21.661 -4.245 1.00 39.70 291 LEU A N 1
ATOM 1285 C CA . LEU A 1 186 ? 43.121 -22.015 -4.422 1.00 38.00 291 LEU A CA 1
ATOM 1286 C C . LEU A 1 186 ? 43.631 -21.801 -5.858 1.00 36.60 291 LEU A C 1
ATOM 1287 O O . LEU A 1 186 ?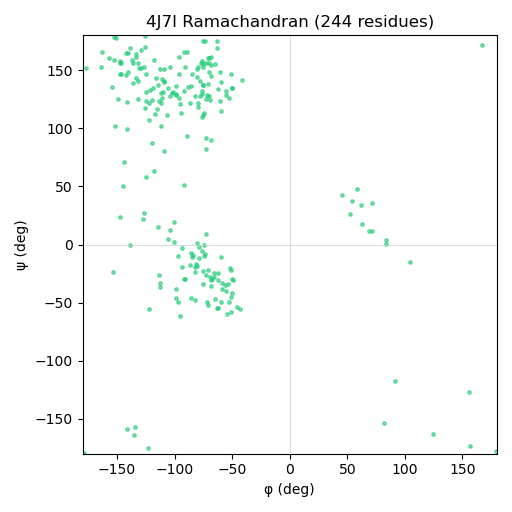 44.816 -22.035 -6.153 1.00 35.08 291 LEU A O 1
ATOM 1292 N N . GLY A 1 187 ? 42.732 -21.341 -6.735 1.00 38.54 292 GLY A N 1
ATOM 1293 C CA . GLY A 1 187 ? 43.053 -21.075 -8.139 1.00 39.28 292 GLY A CA 1
ATOM 1294 C C . GLY A 1 187 ? 44.296 -20.233 -8.348 1.00 40.24 292 GLY A C 1
ATOM 1295 O O . GLY A 1 187 ? 45.016 -20.415 -9.326 1.00 43.67 292 GLY A O 1
ATOM 1296 N N . HIS A 1 188 ? 44.582 -19.347 -7.403 1.00 39.51 293 HIS A N 1
ATOM 1297 C CA . HIS A 1 188 ? 45.752 -18.460 -7.506 1.00 41.40 293 HIS A CA 1
ATOM 1298 C C . HIS A 1 188 ? 47.068 -19.192 -7.270 1.00 41.56 293 HIS A C 1
ATOM 1299 O O . HIS A 1 188 ? 48.127 -18.632 -7.474 1.00 41.32 293 HIS A O 1
ATOM 1306 N N . LYS A 1 189 ? 46.999 -20.452 -6.844 1.00 40.44 294 LYS A N 1
ATOM 1307 C CA . LYS A 1 189 ? 48.183 -21.197 -6.467 1.00 41.34 294 LYS A CA 1
ATOM 1308 C C . LYS A 1 189 ? 48.708 -22.027 -7.672 1.00 42.38 294 LYS A C 1
ATOM 1309 O O . LYS A 1 189 ? 49.793 -22.621 -7.610 1.00 43.49 294 LYS A O 1
ATOM 1311 N N . ALA A 1 190 ? 47.970 -21.972 -8.781 1.00 39.09 295 ALA A N 1
ATOM 1312 C CA . ALA A 1 190 ? 48.358 -22.612 -10.033 1.00 39.10 295 ALA A CA 1
ATOM 1313 C C . ALA A 1 190 ? 49.448 -21.830 -10.766 1.00 43.70 295 ALA A C 1
ATOM 1314 O O . ALA A 1 190 ? 49.331 -20.610 -10.979 1.00 40.21 295 ALA A O 1
ATOM 1316 N N . ASN A 1 191 ? 50.507 -22.535 -11.160 1.00 47.61 296 ASN A N 1
ATOM 1317 C CA . ASN A 1 191 ? 51.625 -21.869 -11.810 1.00 49.25 296 ASN A CA 1
ATOM 1318 C C . ASN A 1 191 ? 51.439 -21.811 -13.295 1.00 51.07 296 ASN A C 1
ATOM 1319 O O . ASN A 1 191 ? 50.584 -22.522 -13.845 1.00 53.93 296 ASN A O 1
ATOM 1324 N N . HIS A 1 192 ? 52.248 -20.970 -13.943 1.00 55.13 297 HIS A N 1
ATOM 1325 C CA . HIS A 1 192 ? 52.162 -20.707 -15.391 1.00 49.93 297 HIS A CA 1
ATOM 1326 C C . HIS A 1 192 ? 52.931 -21.691 -16.223 1.00 50.06 297 HIS A C 1
ATOM 1327 O O . HIS A 1 192 ? 54.064 -22.014 -15.896 1.00 54.67 297 HIS A O 1
ATOM 1334 N N . SER A 1 193 ? 52.336 -22.157 -17.324 1.00 48.55 298 SER A N 1
ATOM 1335 C CA . SER A 1 193 ? 53.078 -22.899 -18.335 1.00 43.76 298 SER A CA 1
ATOM 1336 C C . SER A 1 193 ? 52.621 -22.552 -19.725 1.00 48.80 298 SER A C 1
ATOM 1337 O O . SER A 1 193 ? 51.434 -22.271 -19.951 1.00 48.55 298 SER A O 1
ATOM 1340 N N . PHE A 1 194 ? 53.572 -22.569 -20.665 1.00 51.15 299 PHE A N 1
ATOM 1341 C CA . PHE A 1 194 ? 53.260 -22.315 -22.074 1.00 50.91 299 PHE A CA 1
ATOM 1342 C C . PHE A 1 194 ? 52.805 -23.592 -22.720 1.00 48.94 299 PHE A C 1
ATOM 1343 O O . PHE A 1 194 ? 52.326 -23.595 -23.855 1.00 50.74 299 PHE A O 1
ATOM 1351 N N . THR A 1 195 ? 52.991 -24.688 -22.003 1.00 46.13 300 THR A N 1
ATOM 1352 C CA . THR A 1 195 ? 52.370 -25.939 -22.384 1.00 47.79 300 THR A CA 1
ATOM 1353 C C . THR A 1 195 ? 51.401 -26.397 -21.266 1.00 51.17 300 THR A C 1
ATOM 1354 O O . THR A 1 195 ? 51.565 -27.468 -20.637 1.00 42.86 300 THR A O 1
ATOM 1358 N N . PRO A 1 196 ? 50.363 -25.579 -21.024 1.00 51.48 301 PRO A N 1
ATOM 1359 C CA . PRO A 1 196 ? 49.472 -25.852 -19.906 1.00 47.85 301 PRO A CA 1
ATOM 1360 C C . PRO A 1 196 ? 48.695 -27.175 -20.093 1.00 48.21 301 PRO A C 1
ATOM 1361 O O . PRO A 1 196 ? 48.510 -27.623 -21.221 1.00 47.64 301 PRO A O 1
ATOM 1365 N N . ASN A 1 197 ? 48.257 -27.789 -18.993 1.00 46.57 302 ASN A N 1
ATOM 1366 C CA . ASN A 1 197 ? 47.144 -28.761 -19.037 1.00 44.89 302 ASN A CA 1
ATOM 1367 C C . ASN A 1 197 ? 45.769 -28.181 -18.574 1.00 45.34 302 ASN A C 1
ATOM 1368 O O . ASN A 1 197 ? 44.776 -28.930 -18.526 1.00 39.98 302 ASN A O 1
ATOM 1373 N N . CYS A 1 198 ? 45.711 -26.872 -18.234 1.00 40.80 303 CYS A N 1
ATOM 1374 C CA . CYS A 1 198 ? 44.426 -26.211 -17.906 1.00 36.65 303 CYS A CA 1
ATOM 1375 C C . CYS A 1 198 ? 44.267 -24.805 -18.479 1.00 40.05 303 CYS A C 1
ATOM 1376 O O . CYS A 1 198 ? 45.220 -24.194 -18.986 1.00 43.09 303 CYS A O 1
ATOM 1379 N N . ILE A 1 199 ? 43.045 -24.291 -18.389 1.00 37.45 304 ILE A N 1
ATOM 1380 C CA . ILE A 1 199 ? 42.775 -22.904 -18.701 1.00 36.74 304 ILE A CA 1
ATOM 1381 C C . ILE A 1 199 ? 41.948 -22.277 -17.613 1.00 43.21 304 ILE A C 1
ATOM 1382 O O . ILE A 1 199 ? 41.215 -22.972 -16.869 1.00 41.86 304 ILE A O 1
ATOM 1387 N N . TYR A 1 200 ? 42.050 -20.956 -17.525 1.00 43.55 305 TYR A N 1
ATOM 1388 C CA . TYR A 1 200 ? 41.044 -20.162 -16.840 1.00 41.79 305 TYR A CA 1
ATOM 1389 C C . TYR A 1 200 ? 39.795 -20.179 -17.697 1.00 43.14 3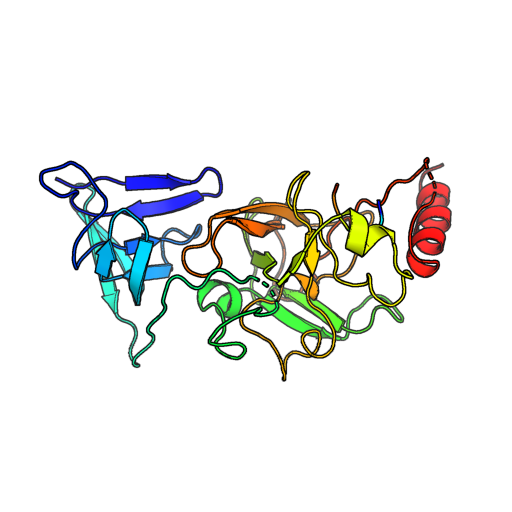05 TYR A C 1
ATOM 1390 O O . TYR A 1 200 ? 39.884 -20.093 -18.922 1.00 50.83 305 TYR A O 1
ATOM 1399 N N . ASP A 1 201 ? 38.634 -20.323 -17.072 1.00 43.88 306 ASP A N 1
ATOM 1400 C CA . ASP A 1 201 ? 37.371 -20.257 -17.798 1.00 41.66 306 ASP A CA 1
ATOM 1401 C C . ASP A 1 201 ? 36.295 -19.623 -16.898 1.00 40.82 306 ASP A C 1
ATOM 1402 O O . ASP A 1 201 ? 36.333 -19.804 -15.683 1.00 45.92 306 ASP A O 1
ATOM 1407 N N . MET A 1 202 ? 35.351 -18.873 -17.471 1.00 39.99 307 MET A N 1
ATOM 1408 C CA . MET A 1 202 ? 34.267 -18.238 -16.656 1.00 40.07 307 MET A CA 1
ATOM 1409 C C . MET A 1 202 ? 33.591 -19.251 -15.746 1.00 39.21 307 MET A C 1
ATOM 1410 O O . MET A 1 202 ? 33.496 -20.422 -16.092 1.00 40.55 307 MET A O 1
ATOM 1415 N N . PHE A 1 203 ? 33.162 -18.803 -14.566 1.00 37.93 308 PHE A N 1
ATOM 1416 C CA . PHE A 1 203 ? 32.414 -19.651 -13.656 1.00 33.76 308 PHE A CA 1
ATOM 1417 C C . PHE A 1 203 ? 31.541 -18.849 -12.759 1.00 34.70 308 PHE A C 1
ATOM 1418 O O . PHE A 1 203 ? 31.998 -17.891 -12.143 1.00 40.81 308 PHE A O 1
ATOM 1426 N N . VAL A 1 204 ? 30.306 -19.314 -12.612 1.00 34.18 309 VAL A N 1
ATOM 1427 C CA . VAL A 1 204 ? 29.336 -18.692 -11.750 1.00 37.40 309 VAL A CA 1
ATOM 1428 C C . VAL A 1 204 ? 29.134 -19.543 -10.507 1.00 38.09 309 VAL A C 1
ATOM 1429 O O . VAL A 1 204 ? 28.552 -20.615 -10.559 1.00 42.10 309 VAL A O 1
ATOM 1433 N N . HIS A 1 205 ? 29.590 -19.009 -9.385 1.00 39.11 310 HIS A N 1
ATOM 1434 C CA . HIS A 1 205 ? 29.763 -19.757 -8.175 1.00 36.76 310 HIS A CA 1
ATOM 1435 C C . HIS A 1 205 ? 28.717 -19.332 -7.140 1.00 36.64 310 HIS A C 1
ATOM 1436 O O . HIS A 1 205 ? 28.352 -18.173 -7.046 1.00 35.72 310 HIS A O 1
ATOM 1443 N N . PRO A 1 206 ? 28.173 -20.293 -6.397 1.00 36.27 311 PRO A N 1
ATOM 1444 C CA . PRO A 1 206 ? 27.026 -19.953 -5.540 1.00 33.05 311 PRO A CA 1
ATOM 1445 C C . PRO A 1 206 ? 27.452 -19.173 -4.311 1.00 36.91 311 PRO A C 1
ATOM 1446 O O . PRO A 1 206 ? 26.632 -18.479 -3.692 1.00 39.85 311 PRO A O 1
ATOM 1450 N N . ARG A 1 207 ? 28.719 -19.319 -3.939 1.00 33.87 312 ARG A N 1
ATOM 1451 C CA . ARG A 1 207 ? 29.280 -18.552 -2.850 1.00 34.06 312 ARG A CA 1
ATOM 1452 C C . ARG A 1 207 ? 30.057 -17.300 -3.373 1.00 36.79 312 ARG A C 1
ATOM 1453 O O . ARG A 1 207 ? 29.842 -16.164 -2.912 1.00 34.86 312 ARG A O 1
ATOM 1461 N N . PHE A 1 208 ? 30.940 -17.505 -4.341 1.00 33.60 313 PHE A N 1
ATOM 1462 C CA . PHE A 1 208 ? 31.778 -16.418 -4.802 1.00 34.10 313 PHE A CA 1
ATOM 1463 C C . PHE A 1 208 ? 31.119 -15.515 -5.812 1.00 34.91 313 PHE A C 1
ATOM 1464 O O . PHE A 1 208 ? 31.564 -14.384 -6.015 1.00 38.77 313 PHE A O 1
ATOM 1472 N N . GLY A 1 209 ? 30.063 -16.009 -6.453 1.00 36.90 314 GLY A N 1
ATOM 1473 C CA . GLY A 1 209 ? 29.449 -15.289 -7.562 1.00 36.78 314 GLY A CA 1
ATOM 1474 C C . GLY A 1 209 ? 30.237 -15.545 -8.830 1.00 36.99 314 GLY A C 1
ATOM 1475 O O . GLY A 1 209 ? 30.872 -16.596 -8.948 1.00 37.48 314 GLY A O 1
ATOM 1476 N N . PRO A 1 210 ? 30.189 -14.589 -9.794 1.00 35.21 315 PRO A N 1
ATOM 1477 C CA . PRO A 1 210 ? 30.889 -14.724 -11.098 1.00 31.80 315 PRO A CA 1
ATOM 1478 C C . PRO A 1 210 ? 32.352 -14.516 -10.909 1.00 34.21 315 PRO A C 1
ATOM 1479 O O . PRO A 1 210 ? 32.774 -13.413 -10.569 1.00 36.35 315 PRO A O 1
ATOM 1483 N N . ILE A 1 211 ? 33.118 -15.567 -11.120 1.00 31.43 316 ILE A N 1
ATOM 1484 C CA . ILE A 1 211 ? 34.554 -15.501 -11.030 1.00 30.72 316 ILE A CA 1
ATOM 1485 C C . ILE A 1 211 ? 35.148 -16.232 -12.236 1.00 34.56 316 ILE A C 1
ATOM 1486 O O . ILE A 1 211 ? 34.466 -16.426 -13.251 1.00 38.12 316 ILE A O 1
ATOM 1491 N N . LYS A 1 212 ? 36.393 -16.684 -12.107 1.00 34.27 317 LYS A N 1
ATOM 1492 C CA . LYS A 1 212 ? 36.944 -17.724 -12.993 1.00 36.19 317 LYS A CA 1
ATOM 1493 C C . LYS A 1 212 ? 37.331 -19.002 -12.247 1.00 34.88 317 LYS A C 1
ATOM 1494 O O . LYS A 1 212 ? 37.479 -19.026 -11.017 1.00 34.82 317 LYS A O 1
ATOM 1500 N N . CYS A 1 213 ? 37.413 -20.077 -12.997 1.00 35.38 318 CYS A N 1
ATOM 1501 C CA . CYS A 1 213 ? 37.707 -21.379 -12.456 1.00 35.13 318 CYS A CA 1
ATOM 1502 C C . CYS A 1 213 ? 38.903 -21.931 -13.222 1.00 36.62 318 CYS A C 1
ATOM 1503 O O . CYS A 1 213 ? 39.409 -21.303 -14.162 1.00 36.97 318 CYS A O 1
ATOM 1506 N N . ILE A 1 214 ? 39.336 -23.118 -12.858 1.00 37.67 319 ILE A N 1
ATOM 1507 C CA . ILE A 1 214 ? 40.428 -23.737 -13.563 1.00 35.43 319 ILE A CA 1
ATOM 1508 C C . ILE A 1 214 ? 39.962 -25.071 -14.027 1.00 37.25 319 ILE A C 1
ATOM 1509 O O . ILE A 1 214 ? 39.527 -25.895 -13.210 1.00 40.59 319 ILE A O 1
ATOM 1514 N N . ARG A 1 215 ? 40.054 -25.275 -15.346 1.00 36.23 320 ARG A N 1
ATOM 1515 C CA . ARG A 1 215 ? 39.501 -26.430 -16.006 1.00 39.87 320 ARG A CA 1
ATOM 1516 C C . ARG A 1 215 ? 40.579 -27.163 -16.809 1.00 41.55 320 ARG A C 1
ATOM 1517 O O . ARG A 1 215 ? 41.312 -26.541 -17.582 1.00 40.15 320 ARG A O 1
ATOM 1525 N N . THR A 1 216 ? 40.670 -28.475 -16.634 1.00 35.54 321 THR A N 1
ATOM 1526 C CA . THR A 1 216 ? 41.534 -29.289 -17.505 1.00 39.10 321 THR A CA 1
ATOM 1527 C C . THR A 1 216 ? 41.198 -29.245 -19.032 1.00 43.16 321 THR A C 1
ATOM 1528 O O . THR A 1 216 ? 40.011 -29.308 -19.461 1.00 35.77 321 THR A O 1
ATOM 1532 N N . LEU A 1 217 ? 42.237 -29.206 -19.865 1.00 48.93 322 LEU A N 1
ATOM 1533 C CA . LEU A 1 217 ? 41.991 -29.394 -21.304 1.00 47.90 322 LEU A CA 1
ATOM 1534 C C . LEU A 1 217 ? 42.137 -30.818 -21.760 1.00 44.00 322 LEU A C 1
ATOM 1535 O O . LEU A 1 217 ? 41.561 -31.200 -22.775 1.00 46.77 322 LEU A O 1
ATOM 1540 N N . ARG A 1 218 ? 42.833 -31.618 -20.955 1.00 44.72 323 ARG A N 1
ATOM 1541 C CA . ARG A 1 218 ? 43.076 -33.039 -21.238 1.00 39.08 323 ARG A CA 1
ATOM 1542 C C . ARG A 1 218 ? 42.871 -33.821 -19.927 1.00 41.23 323 ARG A C 1
ATOM 1543 O O . ARG A 1 218 ? 42.910 -33.233 -18.838 1.00 44.10 323 ARG A O 1
ATOM 1545 N N . ALA A 1 219 ? 42.618 -35.126 -20.026 1.00 36.46 324 ALA A N 1
ATOM 1546 C CA . ALA A 1 219 ? 42.800 -36.019 -18.883 1.00 38.70 324 ALA A CA 1
ATOM 1547 C C . ALA A 1 219 ? 44.075 -35.677 -18.120 1.00 38.25 324 ALA A C 1
ATOM 1548 O O . ALA A 1 219 ? 45.063 -35.259 -18.717 1.00 41.46 324 ALA A O 1
ATOM 1550 N N . VAL A 1 220 ? 44.002 -35.778 -16.788 1.00 40.28 325 VAL A N 1
ATOM 1551 C CA . VAL A 1 220 ? 45.120 -35.467 -15.875 1.00 42.49 325 VAL A CA 1
ATOM 1552 C C . VAL A 1 220 ? 45.257 -36.599 -14.838 1.00 44.97 325 VAL A C 1
ATOM 1553 O O . VAL A 1 220 ? 44.266 -37.160 -14.406 1.00 52.04 325 VAL A O 1
ATOM 1557 N N . GLU A 1 221 ? 46.485 -36.932 -14.454 1.00 50.91 326 GLU A N 1
ATOM 1558 C CA . GLU A 1 221 ? 46.722 -37.992 -13.459 1.00 52.39 326 GLU A CA 1
ATOM 1559 C C . GLU A 1 221 ? 46.786 -37.436 -11.998 1.00 54.06 326 GLU A C 1
ATOM 1560 O O . GLU A 1 221 ? 47.080 -36.237 -11.770 1.00 57.11 326 GLU A O 1
ATOM 1562 N N . ALA A 1 222 ? 46.432 -38.287 -11.029 1.00 53.37 327 ALA A N 1
ATOM 1563 C CA . ALA A 1 222 ? 46.600 -37.966 -9.617 1.00 48.40 327 ALA A CA 1
ATOM 1564 C C . ALA A 1 222 ? 48.017 -37.472 -9.375 1.00 54.28 327 ALA A C 1
ATOM 1565 O O . ALA A 1 222 ? 48.974 -38.046 -9.895 1.00 58.52 327 ALA A O 1
ATOM 1567 N N . ASP A 1 223 ? 48.156 -36.389 -8.618 1.00 51.47 328 ASP A N 1
ATOM 1568 C CA . ASP A 1 223 ? 49.465 -35.853 -8.315 1.00 49.79 328 ASP A CA 1
ATOM 1569 C C . ASP A 1 223 ? 50.199 -35.170 -9.475 1.00 49.11 328 ASP A C 1
ATOM 1570 O O . ASP A 1 223 ? 51.401 -34.910 -9.356 1.00 52.44 328 ASP A O 1
ATOM 1575 N N . GLU A 1 224 ? 49.525 -34.892 -10.591 1.00 45.76 329 GLU A N 1
ATOM 1576 C CA . GLU A 1 224 ? 50.150 -34.042 -11.608 1.00 43.06 329 GLU A CA 1
ATOM 1577 C C . GLU A 1 224 ? 49.974 -32.592 -11.147 1.00 46.48 329 GLU A C 1
ATOM 1578 O O . GLU A 1 224 ? 48.949 -32.249 -10.537 1.00 48.35 329 GLU A O 1
ATOM 1580 N N . GLU A 1 225 ? 50.964 -31.747 -11.407 1.00 45.57 330 GLU A N 1
ATOM 1581 C CA . GLU A 1 225 ? 50.794 -30.313 -11.162 1.00 46.00 330 GLU A CA 1
ATOM 1582 C C . GLU A 1 225 ? 49.935 -29.731 -12.231 1.00 44.44 330 GLU A C 1
ATOM 1583 O O . GLU A 1 225 ? 50.086 -30.057 -13.400 1.00 46.49 330 GLU A O 1
ATOM 1589 N N . LEU A 1 226 ? 49.019 -28.869 -11.824 1.00 44.90 331 LEU A N 1
ATOM 1590 C CA . LEU A 1 226 ? 48.167 -28.158 -12.748 1.00 41.69 331 LEU A CA 1
ATOM 1591 C C . LEU A 1 226 ? 48.806 -26.834 -13.106 1.00 45.76 331 LEU A C 1
ATOM 1592 O O . LEU A 1 226 ? 49.250 -26.083 -12.207 1.00 46.53 331 LEU A O 1
ATOM 1597 N N . THR A 1 227 ? 48.843 -26.549 -14.414 1.00 42.74 332 THR A N 1
ATOM 1598 C CA . THR A 1 227 ? 49.414 -25.315 -14.944 1.00 44.40 332 THR A CA 1
ATOM 1599 C C . THR A 1 227 ? 48.461 -24.649 -15.933 1.00 44.51 332 THR A C 1
ATOM 1600 O O . THR A 1 227 ? 47.669 -25.322 -16.597 1.00 45.34 332 THR A O 1
ATOM 1604 N N . VAL A 1 228 ? 48.559 -23.325 -16.037 1.00 42.89 333 VAL A N 1
ATOM 1605 C CA . VAL A 1 228 ? 47.716 -22.539 -16.932 0.60 41.66 333 VAL A CA 1
ATOM 1606 C C . VAL A 1 228 ? 48.601 -21.527 -17.646 1.00 46.10 333 VAL A C 1
ATOM 1607 O O . VAL A 1 228 ? 49.649 -21.161 -17.132 1.00 49.35 333 VAL A O 1
ATOM 1611 N N . ALA A 1 229 ? 48.166 -21.066 -18.811 1.00 51.75 334 ALA A N 1
ATOM 1612 C CA . ALA A 1 229 ? 48.776 -19.915 -19.476 1.00 49.95 334 ALA A CA 1
ATOM 1613 C C . ALA A 1 229 ? 48.284 -18.584 -18.866 1.00 52.61 334 ALA A C 1
ATOM 1614 O O . ALA A 1 229 ? 47.074 -18.264 -18.939 1.00 54.87 334 ALA A O 1
ATOM 1616 N N . PHE A 1 230 ? 49.207 -17.799 -18.298 1.00 47.09 335 PHE A N 1
ATOM 1617 C CA . PHE A 1 230 ? 48.834 -16.497 -17.714 1.00 48.80 335 PHE A CA 1
ATOM 1618 C C . PHE A 1 230 ? 48.359 -15.513 -18.752 1.00 50.38 335 PHE A C 1
ATOM 1619 O O . PHE A 1 230 ? 47.538 -14.615 -18.438 1.00 48.18 335 PHE A O 1
ATOM 1627 N N . GLY A 1 231 ? 48.865 -15.675 -19.985 1.00 46.03 336 GLY A N 1
ATOM 1628 C CA . GLY A 1 231 ? 48.396 -14.881 -21.116 1.00 40.27 336 GLY A CA 1
ATOM 1629 C C . GLY A 1 231 ? 48.549 -13.373 -20.935 1.00 45.34 336 GLY A C 1
ATOM 1630 O O . GLY A 1 231 ? 47.611 -12.590 -21.214 1.00 43.77 336 GLY A O 1
ATOM 1631 N N . TYR A 1 232 ? 49.737 -12.948 -20.504 1.00 45.95 337 TYR A N 1
ATOM 1632 C CA . TYR A 1 232 ? 50.080 -11.523 -20.530 1.00 53.65 337 TYR A CA 1
ATOM 1633 C C . TYR A 1 232 ? 50.273 -11.063 -21.973 1.00 62.10 337 TYR A C 1
ATOM 1634 O O . TYR A 1 232 ? 50.570 -11.879 -22.847 1.00 64.40 337 TYR A O 1
ATOM 1643 N N . ASP A 1 233 ? 50.105 -9.764 -22.227 1.00 69.72 338 ASP A N 1
ATOM 1644 C CA . ASP A 1 233 ? 50.328 -9.220 -23.574 1.00 67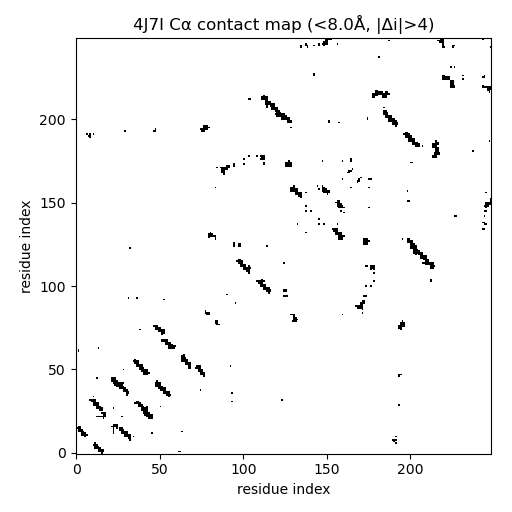.83 338 ASP A CA 1
ATOM 1645 C C . ASP A 1 233 ? 51.772 -9.458 -24.046 1.00 71.41 338 ASP A C 1
ATOM 1646 O O . ASP A 1 233 ? 52.732 -8.916 -23.466 1.00 64.00 338 ASP A O 1
ATOM 1651 N N . HIS A 1 234 ? 51.910 -10.270 -25.094 1.00 66.30 339 HIS A N 1
ATOM 1652 C CA . HIS A 1 234 ? 53.205 -10.558 -25.692 1.00 76.83 339 HIS A CA 1
ATOM 1653 C C . HIS A 1 234 ? 53.844 -9.351 -26.400 1.00 84.76 339 HIS A C 1
ATOM 1654 O O . HIS A 1 234 ? 55.068 -9.174 -26.344 1.00 74.64 339 HIS A O 1
ATOM 1656 N N . SER A 1 235 ? 53.029 -8.496 -27.038 1.00 96.06 340 SER A N 1
ATOM 1657 C CA . SER A 1 235 ? 53.534 -7.255 -27.699 1.00 93.75 340 SER A CA 1
ATOM 1658 C C . SER A 1 235 ? 52.601 -6.056 -27.531 1.00 89.39 340 SER A C 1
ATOM 1659 O O . SER A 1 235 ? 51.623 -5.934 -28.274 1.00 80.16 340 SER A O 1
ATOM 1662 N N . PRO A 1 236 ? 52.911 -5.154 -26.572 1.00 96.71 341 PRO A N 1
ATOM 1663 C CA . PRO A 1 236 ? 52.173 -3.883 -26.437 1.00 93.67 341 PRO A CA 1
ATOM 1664 C C . PRO A 1 236 ? 52.899 -2.687 -27.095 1.00 92.21 341 PRO A C 1
ATOM 1665 O O . PRO A 1 236 ? 52.320 -1.603 -27.237 1.00 83.57 341 PRO A O 1
ATOM 1669 N N . PRO A 1 242 ? 56.950 -6.732 -24.216 1.00 83.46 347 PRO A N 1
ATOM 1670 C CA . PRO A 1 242 ? 56.256 -7.822 -23.506 1.00 83.14 347 PRO A CA 1
ATOM 1671 C C . PRO A 1 242 ? 55.922 -7.455 -22.055 1.00 79.57 347 PRO A C 1
ATOM 1672 O O . PRO A 1 242 ? 56.762 -7.655 -21.165 1.00 75.79 347 PRO A O 1
ATOM 1676 N N . GLU A 1 243 ? 54.704 -6.935 -21.831 1.00 75.06 348 GLU A N 1
ATOM 1677 C CA . GLU A 1 243 ? 54.248 -6.463 -20.490 1.00 70.42 348 GLU A CA 1
ATOM 1678 C C . GLU A 1 243 ? 53.944 -7.601 -19.488 1.00 71.20 348 GLU A C 1
ATOM 1679 O O . GLU A 1 243 ? 52.794 -8.134 -19.402 1.00 56.87 348 GLU A O 1
ATOM 1685 N N . ALA A 1 244 ? 54.983 -7.948 -18.722 1.00 63.53 349 ALA A N 1
ATOM 1686 C CA . ALA A 1 244 ? 54.964 -9.105 -17.844 1.00 65.89 349 ALA A CA 1
ATOM 1687 C C . ALA A 1 244 ? 56.090 -8.994 -16.813 1.00 64.55 349 ALA A C 1
ATOM 1688 O O . ALA A 1 244 ? 56.977 -8.169 -16.968 1.00 64.87 349 ALA A O 1
ATOM 1690 N N . PRO A 1 245 ? 56.045 -9.810 -15.741 1.00 66.55 350 PRO A N 1
ATOM 1691 C CA . PRO A 1 245 ? 57.190 -9.783 -14.838 1.00 69.89 350 PRO A CA 1
ATOM 1692 C C . PRO A 1 245 ? 58.431 -10.413 -15.512 1.00 69.43 350 PRO A C 1
ATOM 1693 O O . PRO A 1 245 ? 58.290 -11.120 -16.504 1.00 59.89 350 PRO A O 1
ATOM 1697 N N . GLU A 1 246 ? 59.628 -10.115 -15.000 1.00 76.35 351 GLU A N 1
ATOM 1698 C CA . GLU A 1 246 ? 60.874 -10.579 -15.637 1.00 74.91 351 GLU A CA 1
ATOM 1699 C C . GLU A 1 246 ? 60.994 -12.114 -15.769 1.00 71.16 351 GLU A C 1
ATOM 1700 O O . GLU A 1 246 ? 61.569 -12.585 -16.743 1.00 73.35 351 GLU A O 1
ATOM 1702 N N . TRP A 1 247 ? 60.448 -12.881 -14.809 1.00 66.49 352 TRP A N 1
ATOM 1703 C CA . TRP A 1 247 ? 60.540 -14.372 -14.843 1.00 64.66 352 TRP A CA 1
ATOM 1704 C C . TRP A 1 247 ? 59.716 -14.958 -15.963 1.00 63.89 352 TRP A C 1
ATOM 1705 O O . TRP A 1 247 ? 60.004 -16.053 -16.456 1.00 65.80 352 TRP A O 1
ATOM 1716 N N . TYR A 1 248 ? 58.658 -14.245 -16.341 1.00 60.86 353 TYR A N 1
ATOM 1717 C CA . TYR A 1 248 ? 57.749 -14.672 -17.404 1.00 63.67 353 TYR A CA 1
ATOM 1718 C C . TYR A 1 248 ? 58.357 -14.302 -18.743 1.00 68.38 353 TYR A C 1
ATOM 1719 O O . TYR A 1 248 ? 58.398 -15.129 -19.657 1.00 70.45 353 TYR A O 1
ATOM 1728 N N . GLN A 1 249 ? 58.825 -13.051 -18.848 1.00 73.41 354 GLN A N 1
ATOM 1729 C CA . GLN A 1 249 ? 59.575 -12.576 -20.019 1.00 71.89 354 GLN A CA 1
ATOM 1730 C C . GLN A 1 249 ? 60.717 -13.560 -20.344 1.00 74.44 354 GLN A C 1
ATOM 1731 O O . GLN A 1 249 ? 60.923 -13.927 -21.511 1.00 72.12 354 GLN A O 1
ATOM 1733 N N . VAL A 1 250 ? 61.393 -14.045 -19.301 1.00 67.78 355 VAL A N 1
ATOM 1734 C CA . VAL A 1 250 ? 62.440 -15.058 -19.459 1.00 71.32 355 VAL A CA 1
ATOM 1735 C C . VAL A 1 250 ? 61.937 -16.376 -20.044 1.00 73.94 355 VAL A C 1
ATOM 1736 O O . VAL A 1 250 ? 62.483 -16.863 -21.046 1.00 74.23 355 VAL A O 1
ATOM 1740 N N . GLU A 1 251 ? 60.917 -16.958 -19.404 1.00 76.71 356 GLU A N 1
ATOM 1741 C CA . GLU A 1 251 ? 60.382 -18.255 -19.828 1.00 77.93 356 GLU A CA 1
ATOM 1742 C C . GLU A 1 251 ? 59.819 -18.158 -21.244 1.00 79.39 356 GLU A C 1
ATOM 1743 O O . GLU A 1 251 ? 59.762 -19.159 -21.964 1.00 83.85 356 GLU A O 1
ATOM 1745 N N . LEU A 1 252 ? 59.433 -16.944 -21.647 1.00 69.63 357 LEU A N 1
ATOM 1746 C CA . LEU A 1 252 ? 58.937 -16.691 -23.004 1.00 66.39 357 LEU A CA 1
ATOM 1747 C C . LEU A 1 252 ? 60.034 -16.743 -24.092 1.00 73.10 357 LEU A C 1
ATOM 1748 O O . LEU A 1 252 ? 59.839 -17.384 -25.127 1.00 72.74 357 LEU A O 1
ATOM 1753 N N . LYS A 1 253 ? 61.150 -16.029 -23.875 1.00 72.93 358 LYS A N 1
ATOM 1754 C CA . LYS A 1 253 ? 62.322 -16.136 -24.730 0.20 68.36 358 LYS A CA 1
ATOM 1755 C C . LYS A 1 253 ? 62.6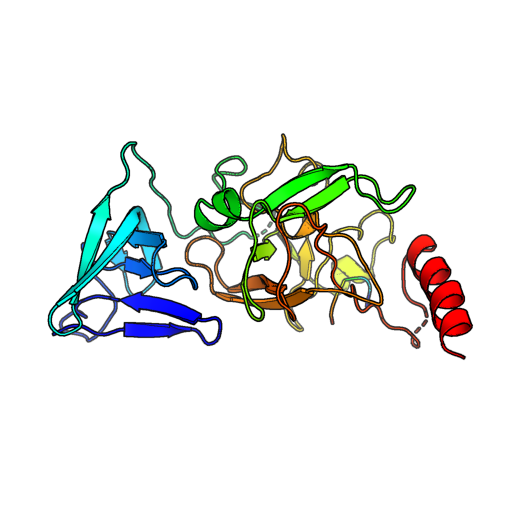83 -17.609 -24.866 1.00 72.12 358 LYS A C 1
ATOM 1756 O O . LYS A 1 253 ? 62.682 -18.159 -25.979 1.00 64.28 358 LYS A O 1
ATOM 1758 N N . ALA A 1 254 ? 62.929 -18.262 -23.729 1.00 68.50 359 ALA A N 1
ATOM 1759 C CA . ALA A 1 254 ? 63.208 -19.707 -23.711 1.00 71.49 359 ALA A CA 1
ATOM 1760 C C . ALA A 1 254 ? 62.230 -20.510 -24.571 1.00 75.17 359 ALA A C 1
ATOM 1761 O O . ALA A 1 254 ? 62.648 -21.266 -25.442 1.00 82.41 359 ALA A O 1
ATOM 1763 N N . PHE A 1 255 ? 60.931 -20.334 -24.336 1.00 74.85 360 PHE A N 1
ATOM 1764 C CA . PHE A 1 255 ? 59.912 -21.156 -25.004 1.00 80.08 360 PHE A CA 1
ATOM 1765 C C . PHE A 1 255 ? 59.887 -20.926 -26.510 1.00 88.13 360 PHE A C 1
ATOM 1766 O O . PHE A 1 255 ? 59.836 -21.890 -27.291 1.00 91.84 360 PHE A O 1
ATOM 1774 N N . GLN A 1 256 ? 59.902 -19.649 -26.908 1.00 93.18 361 GLN A N 1
ATOM 1775 C CA . GLN A 1 256 ? 59.862 -19.265 -28.327 1.00 95.27 361 GLN A CA 1
ATOM 1776 C C . GLN A 1 256 ? 61.099 -19.788 -29.093 1.00 89.32 361 GLN A C 1
ATOM 1777 O O . GLN A 1 256 ? 61.010 -20.105 -30.278 1.00 82.03 361 GLN A O 1
ATOM 1779 N N . ALA A 1 257 ? 62.231 -19.902 -28.393 1.00 82.94 362 ALA A N 1
ATOM 1780 C CA . ALA A 1 257 ? 63.420 -20.555 -28.933 1.00 80.82 362 ALA A CA 1
ATOM 1781 C C . ALA A 1 257 ? 63.150 -22.047 -29.213 1.00 83.63 362 ALA A C 1
ATOM 1782 O O . ALA A 1 257 ? 63.334 -22.514 -30.343 1.00 87.13 362 ALA A O 1
ATOM 1784 N N . THR A 1 258 ? 62.692 -22.777 -28.192 1.00 85.33 363 THR A N 1
ATOM 1785 C CA . THR A 1 258 ? 62.188 -24.151 -28.375 1.00 84.38 363 THR A CA 1
ATOM 1786 C C . THR A 1 258 ? 61.122 -24.257 -29.493 1.00 89.55 363 THR A C 1
ATOM 1787 O O . THR A 1 258 ? 60.889 -25.333 -30.016 1.00 84.71 363 THR A O 1
ATOM 1789 N N . GLN A 1 259 ? 60.493 -23.138 -29.859 1.00 97.58 364 GLN A N 1
ATOM 1790 C CA . GLN A 1 259 ? 59.464 -23.139 -30.912 1.00 96.43 364 GLN A CA 1
ATOM 1791 C C . GLN A 1 259 ? 59.998 -22.685 -32.281 1.00 99.83 364 GLN A C 1
ATOM 1792 O O . GLN A 1 259 ? 59.695 -23.305 -33.294 1.00 98.29 364 GLN A O 1
ATOM 1794 N N . GLN A 1 260 ? 60.770 -21.594 -32.305 1.00 101.33 365 GLN A N 1
ATOM 1795 C CA . GLN A 1 260 ? 61.341 -21.073 -33.555 1.00 91.23 365 GLN A CA 1
ATOM 1796 C C . GLN A 1 260 ? 62.667 -21.762 -33.852 1.00 89.90 365 GLN A C 1
ATOM 1797 O O . GLN A 1 260 ? 62.707 -22.973 -34.074 1.00 88.36 365 GLN A O 1
ATOM 1799 N N . SER B 2 2 ? 45.977 -4.603 -18.835 1.00 48.24 186 SER B N 1
ATOM 1800 C CA . SER B 2 2 ? 47.444 -4.759 -19.104 1.00 57.92 186 SER B CA 1
ATOM 1801 C C . SER B 2 2 ? 48.181 -5.627 -18.061 1.00 60.50 186 SER B C 1
ATOM 1802 O O . SER B 2 2 ? 48.709 -6.682 -18.410 1.00 60.52 186 SER B O 1
ATOM 1805 N N . LYS B 2 3 ? 48.242 -5.185 -16.797 1.00 55.45 187 LYS B N 1
ATOM 1806 C CA . LYS B 2 3 ? 49.111 -5.861 -15.811 1.00 51.08 187 LYS B CA 1
ATOM 1807 C C . LYS B 2 3 ? 48.423 -7.019 -14.973 1.00 52.81 187 LYS B C 1
ATOM 1808 O O . LYS B 2 3 ? 48.515 -7.070 -13.749 1.00 50.95 187 LYS B O 1
ATOM 1810 N N . SER B 2 4 ? 47.768 -7.964 -15.666 1.00 55.08 188 SER B N 1
ATOM 1811 C CA . SER B 2 4 ? 46.995 -9.046 -15.010 1.00 49.30 188 SER B CA 1
ATOM 1812 C C . SER B 2 4 ? 46.697 -10.166 -15.990 1.00 47.62 188 SER B C 1
ATOM 1813 O O . SER B 2 4 ? 46.568 -9.904 -17.179 1.00 42.39 188 SER B O 1
ATOM 1816 N N . LYS B 2 5 ? 46.539 -11.394 -15.476 1.00 43.64 189 LYS B N 1
ATOM 1817 C CA . LYS B 2 5 ? 46.423 -12.588 -16.299 1.00 38.59 189 LYS B CA 1
ATOM 1818 C C . LYS B 2 5 ? 45.208 -12.565 -17.248 1.00 43.51 189 LYS B C 1
ATOM 1819 O O . LYS B 2 5 ? 44.155 -11.952 -16.955 1.00 39.26 189 LYS B O 1
ATOM 1825 N N . ASP B 2 6 ? 45.359 -13.214 -18.404 1.00 44.29 190 ASP B N 1
ATOM 1826 C CA . ASP B 2 6 ? 44.200 -13.713 -19.147 1.00 44.71 190 ASP B CA 1
ATOM 1827 C C . ASP B 2 6 ? 43.174 -12.621 -19.644 1.00 49.61 190 ASP B C 1
ATOM 1828 O O . ASP B 2 6 ? 41.979 -12.906 -19.769 1.00 49.02 190 ASP B O 1
ATOM 1833 N N . ARG B 2 7 ? 43.656 -11.410 -20.002 1.00 63.84 191 ARG B N 1
ATOM 1834 C CA . ARG B 2 7 ? 42.790 -10.320 -20.611 1.00 62.66 191 ARG B CA 1
ATOM 1835 C C . ARG B 2 7 ? 41.995 -10.685 -21.910 1.00 63.13 191 ARG B C 1
ATOM 1836 O O . ARG B 2 7 ? 42.543 -11.206 -22.895 1.00 53.78 191 ARG B O 1
#

Nearest PDB structures (foldseek):
  4j7i-assembly1_A  TM=1.004E+00  e=4.557E-49  Homo sapiens
  3m56-assembly1_A  TM=1.002E+00  e=6.271E-45  Homo sapiens
  4j83-assembly1_A  TM=1.003E+00  e=6.622E-45  Homo sapiens
  5eg2-assembly1_A  TM=1.003E+00  e=7.797E-45  Homo sapiens
  4jds-assembly4_D  TM=9.838E-01  e=2.014E-42  Homo sapiens

Sequence (249 aa):
GVCCWIYYPDGGSLVGEVNEDGEMTGEKIAYVYPDERTALYGKFIDGEMIEGKLATLMSTEEGRPHFELMPGNSVYHFDKSTSCISTNALLPDPYESERVYVAESLISSAGEGLFSKVAVGPNTVMSFYNGVRITHQEVDSRDWALNGNTLSLDEETVIDVPEPYNHVSKYCASLGHKANHSFTPNCIYDMFVHPRFGPIKCIRTLRAVEADEELTVAFGYDHSPPEAPEWYQVELKAFQATQQSKSKDR

CATH classification: 2.20.110.10 (+1 more: 2.170.270.10)

Radius of gyration: 19.04 Å; Cα contacts (8 Å, |Δi|>4): 579; chains: 2; bounding box: 59×42×44 Å

Foldseek 3Di:
DKDWDADPLQKIKIDDADPVRASADFFIWIGDNVNFWIFGTGDHRLAFAWTFIWTFPDDDVRRTDTDGDPDRRIAGAFAAAVRQGPCQQDADPQLVQFKDKDADPPPPPGIFIFTQFWDFFSAFRWFQTAHKDAPCVQVVDDCVQVLQWADQDHGIIGGQGPPSQDNVRGHRTCVSRHAADPPFQWEWDWDADNHHGIGTTIGGRGTDGRGDTGHYHRDCDVPCVPHDPVVVVVVVVVVVVVD/DPDPDD